Protein AF-A0A2D5VKT0-F1 (afdb_monomer_lite)

Radius of gyration: 23.19 Å; chains: 1; bounding box: 64×81×54 Å

Structure (mmCIF, N/CA/C/O backbone):
data_AF-A0A2D5VKT0-F1
#
_entry.id   AF-A0A2D5VKT0-F1
#
loop_
_atom_site.group_PDB
_atom_site.id
_atom_site.type_symbol
_atom_site.label_atom_id
_atom_site.label_alt_id
_atom_site.label_comp_id
_atom_site.label_asym_id
_atom_site.label_entity_id
_atom_site.label_seq_id
_atom_site.pdbx_PDB_ins_code
_atom_site.Cartn_x
_atom_site.Cartn_y
_atom_site.Cartn_z
_atom_site.occupancy
_atom_site.B_iso_or_equiv
_atom_site.auth_seq_id
_atom_site.auth_comp_id
_atom_site.auth_asym_id
_atom_site.auth_atom_id
_atom_site.pdbx_PDB_model_num
ATOM 1 N N . ILE A 1 1 ? 25.531 12.731 -9.114 1.00 42.94 1 ILE A N 1
ATOM 2 C CA . ILE A 1 1 ? 26.366 11.591 -8.669 1.00 42.94 1 ILE A CA 1
ATOM 3 C C . ILE A 1 1 ? 25.466 10.706 -7.820 1.00 42.94 1 ILE A C 1
ATOM 5 O O . ILE A 1 1 ? 24.986 11.180 -6.799 1.00 42.94 1 ILE A O 1
ATOM 9 N N . THR A 1 2 ? 25.155 9.496 -8.280 1.00 44.88 2 THR A N 1
ATOM 10 C CA . THR A 1 2 ? 24.368 8.518 -7.511 1.00 44.88 2 THR A CA 1
ATOM 11 C C . THR A 1 2 ? 25.348 7.554 -6.860 1.00 44.88 2 THR A C 1
ATOM 13 O O . THR A 1 2 ? 26.171 6.971 -7.560 1.00 44.88 2 THR A O 1
ATOM 16 N N . VAL A 1 3 ? 25.294 7.415 -5.536 1.00 46.88 3 VAL A N 1
ATOM 17 C CA . VAL A 1 3 ? 26.153 6.492 -4.782 1.00 46.88 3 VAL A CA 1
ATOM 18 C C . VAL A 1 3 ? 25.346 5.229 -4.491 1.00 46.88 3 VAL A C 1
ATOM 20 O O . VAL A 1 3 ? 24.312 5.303 -3.833 1.00 46.88 3 VAL A O 1
ATOM 23 N N . GLY A 1 4 ? 25.793 4.085 -5.011 1.00 54.47 4 GLY A N 1
ATOM 24 C CA . GLY A 1 4 ? 25.222 2.770 -4.717 1.00 54.47 4 GLY A CA 1
ATOM 25 C C . GLY A 1 4 ? 26.152 1.979 -3.801 1.00 54.47 4 GLY A C 1
ATOM 26 O O . GLY A 1 4 ? 27.339 1.860 -4.097 1.00 54.47 4 GLY A O 1
ATOM 27 N N . GLN A 1 5 ? 25.627 1.442 -2.699 1.00 52.81 5 GLN A N 1
ATOM 28 C CA . GLN A 1 5 ? 26.371 0.576 -1.783 1.00 52.81 5 GLN A CA 1
ATOM 29 C C . GLN A 1 5 ? 25.908 -0.872 -1.969 1.00 52.81 5 GLN A C 1
ATOM 31 O O . GLN A 1 5 ? 24.728 -1.175 -1.811 1.00 52.81 5 GLN A O 1
ATOM 36 N N . VAL A 1 6 ? 26.840 -1.763 -2.311 1.00 54.31 6 VAL A N 1
ATOM 37 C CA . VAL A 1 6 ? 26.584 -3.201 -2.480 1.00 54.31 6 VAL A CA 1
ATOM 38 C C . VAL A 1 6 ? 27.132 -3.933 -1.258 1.00 54.31 6 VAL A C 1
ATOM 40 O O . VAL A 1 6 ? 28.302 -3.773 -0.917 1.00 54.31 6 VAL A O 1
ATOM 43 N N . MET A 1 7 ? 26.293 -4.733 -0.601 1.00 54.47 7 MET A N 1
ATOM 44 C CA . MET A 1 7 ? 26.688 -5.598 0.515 1.00 54.47 7 MET A CA 1
ATOM 45 C C . MET A 1 7 ? 26.492 -7.057 0.100 1.00 54.47 7 MET A C 1
ATOM 47 O O . MET A 1 7 ? 25.454 -7.404 -0.459 1.00 54.47 7 MET A O 1
ATOM 51 N N . ALA A 1 8 ? 27.482 -7.906 0.367 1.00 51.78 8 ALA A N 1
ATOM 52 C CA . ALA A 1 8 ? 27.426 -9.340 0.099 1.00 51.78 8 ALA A CA 1
ATOM 53 C C . ALA A 1 8 ? 27.705 -10.127 1.385 1.00 51.78 8 ALA A C 1
ATOM 55 O O . ALA A 1 8 ? 28.281 -9.597 2.336 1.00 51.78 8 ALA A O 1
ATOM 56 N N . GLN A 1 9 ? 27.293 -11.395 1.411 1.00 62.19 9 GLN A N 1
ATOM 57 C CA . GLN A 1 9 ? 27.626 -12.301 2.509 1.00 62.19 9 GLN A CA 1
ATOM 58 C C . GLN A 1 9 ? 29.144 -12.512 2.600 1.00 62.19 9 GLN A C 1
ATOM 60 O O . GLN A 1 9 ? 29.854 -12.470 1.595 1.00 62.19 9 GLN A O 1
ATOM 65 N N . THR A 1 10 ? 29.632 -12.803 3.808 1.00 54.50 10 THR A N 1
ATOM 66 C CA . THR A 1 10 ? 31.051 -12.803 4.214 1.00 54.50 10 THR A CA 1
ATOM 67 C C . THR A 1 10 ? 31.969 -13.742 3.414 1.00 54.50 10 THR A C 1
ATOM 69 O O . THR A 1 10 ? 33.184 -13.680 3.571 1.00 54.50 10 THR A O 1
ATOM 72 N N . ARG A 1 11 ? 31.421 -14.622 2.565 1.00 60.59 11 ARG A N 1
ATOM 73 C CA . ARG A 1 11 ? 32.170 -15.604 1.759 1.00 60.59 11 ARG A CA 1
ATOM 74 C C . ARG A 1 11 ? 32.054 -15.405 0.242 1.00 60.59 11 ARG A C 1
ATOM 76 O O . ARG A 1 11 ? 32.545 -16.241 -0.510 1.00 60.59 11 ARG A O 1
ATOM 83 N N . HIS A 1 12 ? 31.437 -14.318 -0.224 1.00 57.78 12 HIS A N 1
ATOM 84 C CA . HIS A 1 12 ? 31.331 -14.015 -1.653 1.00 57.78 12 HIS A CA 1
ATOM 85 C C . HIS A 1 12 ? 32.240 -12.855 -2.059 1.00 57.78 12 HIS A C 1
ATOM 87 O O . HIS A 1 12 ? 32.314 -11.832 -1.380 1.00 57.78 12 HIS A O 1
ATOM 93 N N . SER A 1 13 ? 32.924 -13.009 -3.197 1.00 65.56 13 SER A N 1
ATOM 94 C CA . SER A 1 13 ? 33.710 -11.927 -3.788 1.00 65.56 13 SER A CA 1
ATOM 95 C C . SER A 1 13 ? 32.778 -10.778 -4.167 1.00 65.56 13 SER A C 1
ATOM 97 O O . SER A 1 13 ? 31.926 -10.908 -5.045 1.00 65.56 13 SER A O 1
ATOM 99 N N . LEU A 1 14 ? 32.943 -9.628 -3.512 1.00 63.28 14 LEU A N 1
ATOM 100 C CA . LEU A 1 14 ? 32.178 -8.422 -3.835 1.00 63.28 14 LEU A CA 1
ATOM 101 C C . LEU A 1 14 ? 32.379 -8.006 -5.296 1.00 63.28 14 LEU A C 1
ATOM 103 O O . LEU A 1 14 ? 31.444 -7.507 -5.910 1.00 63.28 14 LEU A O 1
ATOM 107 N N . HIS A 1 15 ? 33.562 -8.258 -5.866 1.00 64.19 15 HIS A N 1
ATOM 108 C CA . HIS A 1 15 ? 33.895 -7.904 -7.246 1.00 64.19 15 HIS A CA 1
ATOM 109 C C . HIS A 1 15 ? 33.076 -8.693 -8.278 1.00 64.19 15 HIS A C 1
ATOM 111 O O . HIS A 1 15 ? 32.647 -8.130 -9.283 1.00 64.19 15 HIS A O 1
ATOM 117 N N . SER A 1 16 ? 32.812 -9.984 -8.033 1.00 65.50 16 SER A N 1
ATOM 118 C CA . SER A 1 16 ? 32.031 -10.811 -8.965 1.00 65.50 16 SER A CA 1
ATOM 119 C C . SER A 1 16 ? 30.545 -10.447 -8.993 1.00 65.50 16 SER A C 1
ATOM 121 O O . SER A 1 16 ? 29.853 -10.808 -9.937 1.00 65.50 16 SER 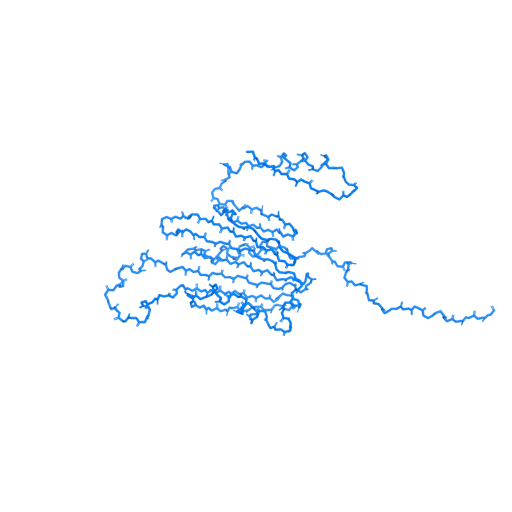A O 1
ATOM 123 N N . VAL A 1 17 ? 30.054 -9.732 -7.975 1.00 64.19 17 VAL A N 1
ATOM 124 C CA . VAL A 1 17 ? 28.644 -9.331 -7.845 1.00 64.19 17 VAL A CA 1
ATOM 125 C C . VAL A 1 17 ? 28.446 -7.850 -8.184 1.00 64.19 17 VAL A C 1
ATOM 127 O O . VAL A 1 17 ? 27.467 -7.488 -8.832 1.00 64.19 17 VAL A O 1
ATOM 130 N N . SER A 1 18 ? 29.383 -6.982 -7.794 1.00 68.06 18 SER A N 1
ATOM 131 C CA . SER A 1 18 ? 29.258 -5.534 -7.967 1.00 68.06 18 SER A CA 1
ATOM 132 C C . SER A 1 18 ? 29.348 -5.106 -9.428 1.00 68.06 18 SER A C 1
ATOM 134 O O . SER A 1 18 ? 28.525 -4.306 -9.863 1.00 68.06 18 SER A O 1
ATOM 136 N N . VAL A 1 19 ? 30.291 -5.648 -10.206 1.00 71.62 19 VAL A N 1
ATOM 137 C CA . VAL A 1 19 ? 30.483 -5.248 -11.609 1.00 71.62 19 VAL A CA 1
ATOM 138 C C . VAL A 1 19 ? 29.243 -5.564 -12.458 1.00 71.62 19 VAL A C 1
ATOM 140 O O . VAL A 1 19 ? 28.736 -4.638 -13.093 1.00 71.62 19 VAL A O 1
ATOM 143 N N . PRO A 1 20 ? 28.666 -6.784 -12.428 1.00 69.75 20 PRO A N 1
ATOM 144 C CA . PRO A 1 20 ? 27.412 -7.051 -13.132 1.00 69.75 20 PRO A CA 1
ATOM 145 C C . PRO A 1 20 ? 26.252 -6.170 -12.655 1.00 69.75 20 PRO A C 1
ATOM 147 O O . PRO A 1 20 ? 25.491 -5.678 -13.482 1.00 69.75 20 PRO A O 1
ATOM 150 N N . LEU A 1 21 ? 26.135 -5.918 -11.344 1.00 68.25 21 LEU A N 1
ATOM 151 C CA . LEU A 1 21 ? 25.091 -5.046 -10.796 1.00 68.25 21 LEU A CA 1
ATOM 152 C C . LEU A 1 21 ? 25.211 -3.614 -11.321 1.00 68.25 21 LEU A C 1
ATOM 154 O O . LEU A 1 21 ? 24.226 -3.073 -11.815 1.00 68.25 21 LEU A O 1
ATOM 158 N N . PHE A 1 22 ? 26.402 -3.015 -11.270 1.00 70.44 22 PHE A N 1
ATOM 159 C CA . PHE A 1 22 ? 26.625 -1.660 -11.777 1.00 70.44 22 PHE A CA 1
ATOM 160 C C . PHE A 1 22 ? 26.416 -1.572 -13.292 1.00 70.44 22 PHE A C 1
ATOM 162 O O . PHE A 1 22 ? 25.808 -0.611 -13.756 1.00 70.44 22 PHE A O 1
ATOM 169 N N . LEU A 1 23 ? 26.847 -2.580 -14.058 1.00 71.12 23 LEU A N 1
ATOM 170 C CA . LEU A 1 23 ? 26.610 -2.645 -15.505 1.00 71.12 23 LEU A CA 1
ATOM 171 C C . LEU A 1 23 ? 25.134 -2.896 -15.858 1.00 71.12 23 LEU A C 1
ATOM 173 O O . LEU A 1 23 ? 24.691 -2.517 -16.939 1.00 71.12 23 LEU A O 1
ATOM 177 N N . SER A 1 24 ? 24.359 -3.501 -14.953 1.00 63.44 24 SER A N 1
ATOM 178 C CA . SER A 1 24 ? 22.913 -3.683 -15.123 1.00 63.44 24 SER A CA 1
ATOM 179 C C . SER A 1 24 ? 22.099 -2.410 -14.862 1.00 63.44 24 SER A C 1
ATOM 181 O O . SER A 1 24 ? 20.925 -2.354 -15.233 1.00 63.44 24 SER A O 1
ATOM 183 N N . LEU A 1 25 ? 22.701 -1.374 -14.257 1.00 65.69 25 LEU A N 1
ATOM 184 C CA . LEU A 1 25 ? 22.030 -0.101 -14.009 1.00 65.69 25 LEU A CA 1
ATOM 185 C C . LEU A 1 25 ? 21.724 0.588 -15.339 1.00 65.69 25 LEU A C 1
ATOM 187 O O . LEU A 1 25 ? 22.611 1.074 -16.039 1.00 65.69 25 LEU A O 1
ATOM 191 N N . ARG A 1 26 ? 20.439 0.671 -15.676 1.00 59.50 26 ARG A N 1
ATOM 192 C CA . ARG A 1 26 ? 19.978 1.424 -16.841 1.00 59.50 26 ARG A CA 1
ATOM 193 C C . ARG A 1 26 ? 19.610 2.843 -16.437 1.00 59.50 26 ARG A C 1
ATOM 195 O O . ARG A 1 26 ? 18.937 3.066 -15.432 1.00 59.50 26 ARG A O 1
ATOM 202 N N . ASN A 1 27 ? 20.023 3.810 -17.250 1.00 54.38 27 ASN A N 1
ATOM 203 C CA . ASN A 1 27 ? 19.490 5.161 -17.159 1.00 54.38 27 ASN A CA 1
ATOM 204 C C . ASN A 1 27 ? 18.026 5.123 -17.628 1.00 54.38 27 ASN A C 1
ATOM 206 O O . ASN A 1 27 ? 17.752 4.780 -18.774 1.00 54.38 27 ASN A O 1
ATOM 210 N N . LEU A 1 28 ? 17.090 5.451 -16.737 1.00 55.62 28 LEU A N 1
ATOM 211 C CA . LEU A 1 28 ? 15.643 5.310 -16.955 1.00 55.62 28 LEU A CA 1
ATOM 212 C C . LEU A 1 28 ? 15.050 6.305 -17.972 1.00 55.62 28 LEU A C 1
ATOM 214 O O . LEU A 1 28 ? 13.833 6.412 -18.091 1.00 55.62 28 LEU A O 1
ATOM 218 N N . SER A 1 29 ? 15.882 7.054 -18.695 1.00 49.34 29 SER A N 1
ATOM 219 C CA . SER A 1 29 ? 15.440 8.058 -19.670 1.00 49.34 29 SER A CA 1
ATOM 220 C C . SER A 1 29 ? 14.991 7.471 -21.018 1.00 49.34 29 SER A C 1
ATOM 222 O O . SER A 1 29 ? 14.494 8.222 -21.851 1.00 49.34 29 SER A O 1
ATOM 224 N N . THR A 1 30 ? 15.114 6.155 -21.232 1.00 47.78 30 THR A N 1
ATOM 225 C CA . THR A 1 30 ? 14.821 5.478 -22.515 1.00 47.78 30 THR A CA 1
ATOM 226 C C . THR A 1 30 ? 13.783 4.353 -22.432 1.00 47.78 30 THR A C 1
ATOM 228 O O . THR A 1 30 ? 13.723 3.519 -23.331 1.00 47.78 30 THR A O 1
ATOM 231 N N . VAL A 1 31 ? 12.970 4.291 -21.374 1.00 51.66 31 VAL A N 1
ATOM 232 C CA . VAL A 1 31 ? 12.006 3.189 -21.199 1.00 51.66 31 VAL A CA 1
ATOM 233 C C . VAL A 1 31 ? 10.627 3.551 -21.756 1.00 51.66 31 VAL A C 1
ATOM 235 O O . VAL A 1 31 ? 10.145 4.664 -21.540 1.00 51.66 31 VAL A O 1
ATOM 238 N N . GLU A 1 32 ? 10.021 2.609 -22.487 1.00 52.81 32 GLU A N 1
ATOM 239 C CA . GLU A 1 32 ? 8.692 2.719 -23.100 1.00 52.81 32 GLU A CA 1
ATOM 240 C C . GLU A 1 32 ? 7.621 3.192 -22.097 1.00 52.81 32 GLU A C 1
ATOM 242 O O . GLU A 1 32 ? 7.689 2.824 -20.925 1.00 52.81 32 GLU A O 1
ATOM 247 N N . PRO A 1 33 ? 6.625 3.986 -22.539 1.00 48.44 33 PRO A N 1
ATOM 248 C CA . PRO A 1 33 ? 5.663 4.707 -21.690 1.00 48.44 33 PRO A CA 1
ATOM 249 C C . PRO A 1 33 ? 4.699 3.842 -20.847 1.00 48.44 33 PRO A C 1
ATOM 251 O O . PRO A 1 33 ? 3.828 4.396 -20.175 1.00 48.44 33 PRO A O 1
ATOM 254 N N . GLU A 1 34 ? 4.844 2.513 -20.853 1.00 55.22 34 GLU A N 1
ATOM 255 C CA . GLU A 1 34 ? 4.039 1.581 -20.048 1.00 55.22 34 GLU A CA 1
ATOM 256 C C . GLU A 1 34 ? 4.865 0.584 -19.216 1.00 55.22 34 GLU A C 1
ATOM 258 O O . GLU A 1 34 ? 4.321 -0.374 -18.668 1.00 55.22 34 GLU A O 1
ATOM 263 N N . SER A 1 35 ? 6.179 0.778 -19.090 1.00 65.81 35 SER A N 1
ATOM 264 C CA . SER A 1 35 ? 7.016 -0.161 -18.336 1.00 65.81 35 SER A CA 1
ATOM 265 C C . SER A 1 35 ? 6.915 0.067 -16.822 1.00 65.81 35 SER A C 1
ATOM 267 O O . SER A 1 35 ? 7.245 1.151 -16.333 1.00 65.81 35 SER A O 1
ATOM 269 N N . ASP A 1 36 ? 6.554 -0.958 -16.055 1.00 78.25 36 ASP A N 1
ATOM 270 C CA . ASP A 1 36 ? 6.690 -0.917 -14.597 1.00 78.25 36 ASP A CA 1
ATOM 271 C C . ASP A 1 36 ? 8.175 -1.009 -14.179 1.00 78.25 36 ASP A C 1
ATOM 273 O O . ASP A 1 36 ? 9.007 -1.595 -14.875 1.00 78.25 36 ASP A O 1
ATOM 277 N N . PHE A 1 37 ? 8.523 -0.451 -13.015 1.00 82.94 37 PHE A N 1
ATOM 278 C CA . PHE A 1 37 ? 9.863 -0.541 -12.427 1.00 82.94 37 PHE A CA 1
ATOM 279 C C . PHE A 1 37 ? 9.892 -1.498 -11.242 1.00 82.94 37 PHE A C 1
ATOM 281 O O . PHE A 1 37 ? 9.120 -1.343 -10.295 1.00 82.94 37 PHE A O 1
ATOM 288 N N . LEU A 1 38 ? 10.831 -2.446 -11.256 1.00 83.69 38 LEU A N 1
ATOM 289 C CA . LEU A 1 38 ? 11.072 -3.319 -10.115 1.00 83.69 38 LEU A CA 1
ATOM 290 C C . LEU A 1 38 ? 11.778 -2.536 -9.007 1.00 83.69 38 LEU A C 1
ATOM 292 O O . LEU A 1 38 ? 12.933 -2.132 -9.149 1.00 83.69 38 LEU A O 1
ATOM 296 N N . TRP A 1 39 ? 11.095 -2.375 -7.883 1.00 85.75 39 TRP A N 1
ATOM 297 C CA . TRP A 1 39 ? 11.676 -1.911 -6.635 1.00 85.75 39 TRP A CA 1
ATOM 298 C C . TRP A 1 39 ? 12.009 -3.113 -5.774 1.00 85.75 39 TRP A C 1
ATOM 300 O O . TRP A 1 39 ? 11.179 -3.998 -5.591 1.00 85.75 39 TRP A O 1
ATOM 310 N N . SER A 1 40 ? 13.228 -3.149 -5.243 1.00 82.06 40 SER A N 1
ATOM 311 C CA . SER A 1 40 ? 13.647 -4.179 -4.301 1.00 82.06 40 SER A CA 1
ATOM 312 C C . SER A 1 40 ? 14.530 -3.576 -3.221 1.00 82.06 40 SER A C 1
ATOM 314 O O . SER A 1 40 ? 15.556 -2.965 -3.515 1.00 82.06 40 SER A O 1
ATOM 316 N N . ALA A 1 41 ? 14.120 -3.729 -1.966 1.00 78.81 41 ALA A N 1
ATOM 317 C CA . ALA A 1 41 ? 14.884 -3.300 -0.803 1.00 78.81 41 ALA A CA 1
ATOM 318 C C . ALA A 1 41 ? 14.490 -4.132 0.424 1.00 78.81 41 ALA A C 1
ATOM 320 O O . ALA A 1 41 ? 13.320 -4.437 0.633 1.00 78.81 41 ALA A O 1
ATOM 321 N N . TYR A 1 42 ? 15.468 -4.497 1.259 1.00 81.81 42 TYR A N 1
ATOM 322 C CA . TYR A 1 42 ? 15.243 -5.174 2.546 1.00 81.81 42 TYR A CA 1
ATOM 323 C C . TYR A 1 42 ? 14.345 -6.426 2.477 1.00 81.81 42 TYR A C 1
ATOM 325 O O . TYR A 1 42 ? 13.479 -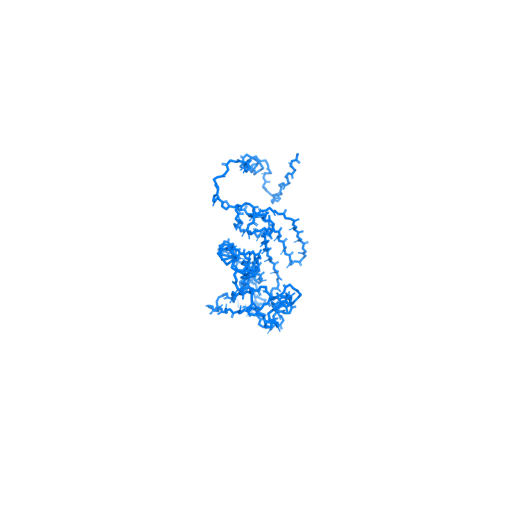6.598 3.335 1.00 81.81 42 TYR A O 1
ATOM 333 N N . GLN A 1 43 ? 14.542 -7.303 1.481 1.00 76.25 43 GLN A N 1
ATOM 334 C CA . GLN A 1 43 ? 13.706 -8.498 1.223 1.00 76.25 43 GLN A CA 1
ATOM 335 C C . GLN A 1 43 ? 12.234 -8.174 0.910 1.00 76.25 43 GLN A C 1
ATOM 337 O O . GLN A 1 43 ? 11.322 -8.920 1.257 1.00 76.25 43 GLN A O 1
ATOM 342 N N . MET A 1 44 ? 11.984 -7.016 0.313 1.00 82.75 44 MET A N 1
ATOM 343 C CA . MET A 1 44 ? 10.688 -6.637 -0.225 1.00 82.75 44 MET A CA 1
ATOM 344 C C . MET A 1 44 ? 10.899 -6.230 -1.673 1.00 82.75 44 MET A C 1
ATOM 346 O O . MET A 1 44 ? 11.670 -5.310 -1.935 1.00 82.75 44 MET A O 1
ATOM 350 N N . SER A 1 45 ? 10.227 -6.920 -2.589 1.00 87.31 45 SER A N 1
ATOM 351 C CA . SER A 1 45 ? 10.240 -6.615 -4.014 1.00 87.31 45 SER A CA 1
ATOM 352 C C . SER A 1 45 ? 8.821 -6.411 -4.531 1.00 87.31 45 SER A C 1
ATOM 354 O O . SER A 1 45 ? 7.899 -7.118 -4.123 1.00 87.31 45 SER A O 1
ATOM 356 N N . PHE A 1 46 ? 8.643 -5.412 -5.390 1.00 90.38 46 PHE A N 1
ATOM 357 C CA . PHE A 1 46 ? 7.375 -5.111 -6.048 1.00 90.38 46 PHE A CA 1
ATOM 358 C C . PHE A 1 46 ? 7.603 -4.272 -7.301 1.00 90.38 46 PHE A C 1
ATOM 360 O O . PHE A 1 46 ? 8.579 -3.530 -7.409 1.00 90.38 46 PHE A O 1
ATOM 367 N N . TRP A 1 47 ? 6.674 -4.364 -8.239 1.00 90.75 47 TRP A N 1
ATOM 368 C CA . TRP A 1 47 ? 6.644 -3.533 -9.429 1.00 90.75 47 TRP A CA 1
ATOM 369 C C . TRP A 1 47 ? 5.841 -2.263 -9.139 1.00 90.75 47 TRP A C 1
ATOM 371 O O . TRP A 1 47 ? 4.690 -2.338 -8.715 1.00 90.75 47 TRP A O 1
ATOM 381 N N . ALA A 1 48 ? 6.456 -1.096 -9.330 1.00 90.31 48 ALA A N 1
ATOM 382 C CA . ALA A 1 48 ? 5.798 0.204 -9.228 1.00 90.31 48 ALA A CA 1
ATOM 383 C C . ALA A 1 48 ? 5.565 0.785 -10.634 1.00 90.31 48 ALA A C 1
ATOM 385 O O . ALA A 1 48 ? 6.479 0.707 -11.459 1.00 90.31 48 ALA A O 1
ATOM 386 N N . PRO A 1 49 ? 4.405 1.406 -10.917 1.00 89.12 49 PRO A N 1
ATOM 387 C CA . PRO A 1 49 ? 4.140 1.951 -12.243 1.00 89.12 49 PRO A CA 1
ATOM 388 C C . PRO A 1 49 ? 5.112 3.063 -12.640 1.00 89.12 49 PRO A C 1
ATOM 390 O O . PRO A 1 49 ? 5.605 3.818 -11.793 1.00 89.12 49 PRO A O 1
ATOM 393 N N . GLN A 1 50 ? 5.335 3.213 -13.946 1.00 80.38 50 GLN A N 1
ATOM 394 C CA . GLN A 1 50 ? 6.113 4.325 -14.485 1.00 80.38 50 GLN A CA 1
ATOM 395 C C . GLN A 1 50 ? 5.529 5.679 -14.047 1.00 80.38 50 GLN A C 1
ATOM 397 O O . GLN A 1 50 ? 4.320 5.843 -13.894 1.00 80.38 50 GLN A O 1
ATOM 402 N N . GLY A 1 51 ? 6.394 6.670 -13.834 1.00 83.19 51 GLY A N 1
ATOM 403 C CA . GLY A 1 51 ? 5.997 8.018 -13.404 1.00 83.19 51 GLY A CA 1
ATOM 404 C C . GLY A 1 51 ? 5.938 8.205 -11.886 1.00 83.19 51 GLY A C 1
ATOM 405 O O . GLY A 1 51 ? 6.179 9.315 -11.409 1.00 83.19 51 GLY A O 1
ATOM 406 N N . TYR A 1 52 ? 5.744 7.130 -11.118 1.00 89.81 52 TYR A N 1
ATOM 407 C CA . TYR A 1 52 ? 5.853 7.168 -9.661 1.00 89.81 52 TYR A CA 1
ATOM 408 C C . TYR A 1 52 ? 7.318 7.275 -9.232 1.00 89.81 52 TYR A C 1
ATOM 410 O O . TYR A 1 52 ? 8.154 6.429 -9.549 1.00 89.81 52 TYR A O 1
ATOM 418 N N . ARG A 1 53 ? 7.637 8.331 -8.482 1.00 90.25 53 ARG A N 1
ATOM 419 C CA . ARG A 1 53 ? 8.970 8.571 -7.917 1.00 90.25 53 ARG A CA 1
ATOM 420 C C . ARG A 1 53 ? 8.925 8.427 -6.409 1.00 90.25 53 ARG A C 1
ATOM 422 O O . ARG A 1 53 ? 7.979 8.900 -5.784 1.00 90.25 53 ARG A O 1
ATOM 429 N N . LEU A 1 54 ? 9.947 7.799 -5.832 1.00 91.88 54 LEU A N 1
ATOM 430 C CA . LEU A 1 54 ? 10.056 7.648 -4.385 1.00 91.88 54 LEU A CA 1
ATOM 431 C C . LEU A 1 54 ? 10.165 9.037 -3.736 1.00 91.88 54 LEU A C 1
ATOM 433 O O . LEU A 1 54 ? 11.103 9.783 -4.004 1.00 91.88 54 LEU A O 1
ATOM 437 N N . GLU A 1 55 ? 9.187 9.375 -2.904 1.00 93.12 55 GLU A N 1
ATOM 438 C CA . GLU A 1 55 ? 9.110 10.633 -2.153 1.00 93.12 55 GLU A CA 1
ATOM 439 C C . GLU A 1 55 ? 9.607 10.433 -0.720 1.00 93.12 55 GLU A C 1
ATOM 441 O O . GLU A 1 55 ? 10.346 11.258 -0.184 1.00 93.12 55 GLU A O 1
ATOM 446 N N . LYS A 1 56 ? 9.222 9.315 -0.097 1.00 92.75 56 LYS A N 1
ATOM 447 C CA . LYS A 1 56 ? 9.584 8.984 1.280 1.00 92.75 56 LYS A CA 1
ATOM 448 C C . LYS A 1 56 ? 9.869 7.494 1.404 1.00 92.75 56 LYS A C 1
ATOM 450 O O . LYS A 1 56 ? 9.149 6.671 0.848 1.00 92.75 56 LYS A O 1
ATOM 455 N N . GLN A 1 57 ? 10.878 7.157 2.198 1.00 93.62 57 GLN A N 1
ATOM 456 C CA . GLN A 1 57 ? 11.104 5.799 2.683 1.00 93.62 57 GLN A CA 1
ATOM 457 C C . GLN A 1 57 ? 11.267 5.803 4.202 1.00 93.62 57 GLN A C 1
ATOM 459 O O . GLN A 1 57 ? 11.799 6.760 4.767 1.00 93.62 57 GLN A O 1
ATOM 464 N N . GLN A 1 58 ? 10.807 4.746 4.864 1.00 93.56 58 GLN A N 1
ATOM 465 C CA . GLN A 1 58 ? 11.004 4.543 6.294 1.00 93.56 58 GLN A CA 1
ATOM 466 C C . GLN A 1 58 ? 11.336 3.077 6.562 1.00 93.56 58 GLN A C 1
ATOM 468 O O . GLN A 1 58 ? 10.652 2.177 6.081 1.00 93.56 58 GLN A O 1
ATOM 473 N N . LEU A 1 59 ? 12.391 2.869 7.344 1.00 92.81 59 LEU A N 1
ATOM 474 C CA . LEU A 1 59 ? 12.881 1.570 7.782 1.00 92.81 59 LEU A CA 1
ATOM 475 C C . LEU A 1 59 ? 12.937 1.586 9.307 1.00 92.81 59 LEU A C 1
ATOM 477 O O . LEU A 1 59 ? 13.744 2.304 9.892 1.00 92.81 59 LEU A O 1
ATOM 481 N N . LEU A 1 60 ? 12.072 0.804 9.939 1.00 91.69 60 LEU A N 1
ATOM 482 C CA . LEU A 1 60 ? 12.099 0.531 11.372 1.00 91.69 60 LEU A CA 1
ATOM 483 C C . LEU A 1 60 ? 12.198 -0.980 11.597 1.00 91.69 60 LEU A C 1
ATOM 485 O O . LEU A 1 60 ? 11.971 -1.780 10.685 1.00 91.69 60 LEU A O 1
ATOM 489 N N . SER A 1 61 ? 12.494 -1.378 12.835 1.00 87.56 61 SER A N 1
ATOM 490 C CA . SER A 1 61 ? 12.429 -2.789 13.221 1.00 87.56 61 SER A CA 1
ATOM 491 C C . SER A 1 61 ? 11.016 -3.324 12.972 1.00 87.56 61 SER A C 1
ATOM 493 O O . SER A 1 61 ? 10.050 -2.838 13.557 1.00 87.56 61 SER A O 1
ATOM 495 N N . GLY A 1 62 ? 10.891 -4.274 12.044 1.00 88.50 62 GLY A N 1
ATOM 496 C CA . GLY A 1 62 ? 9.605 -4.858 11.666 1.00 88.50 62 GLY A CA 1
ATOM 497 C C . GLY A 1 62 ? 8.682 -3.954 10.840 1.00 88.50 62 GLY A C 1
ATOM 498 O O . GLY A 1 62 ? 7.538 -4.341 10.640 1.00 88.50 62 GLY A O 1
ATOM 499 N N . TYR A 1 63 ? 9.126 -2.799 10.329 1.00 94.62 63 TYR A N 1
ATOM 500 C CA . TYR A 1 63 ? 8.291 -1.955 9.463 1.00 94.62 63 TYR A CA 1
ATOM 501 C C . TYR A 1 63 ? 9.069 -1.326 8.306 1.00 94.62 63 TYR A C 1
ATOM 503 O O . TYR A 1 63 ? 10.091 -0.671 8.512 1.00 94.62 63 TYR A O 1
ATOM 511 N N . LEU A 1 64 ? 8.548 -1.498 7.090 1.00 95.06 64 LEU A N 1
ATOM 512 C CA . LEU A 1 64 ? 8.975 -0.792 5.885 1.00 95.06 64 LEU A CA 1
ATOM 513 C C . LEU A 1 64 ? 7.831 0.049 5.337 1.00 95.06 64 LEU A C 1
A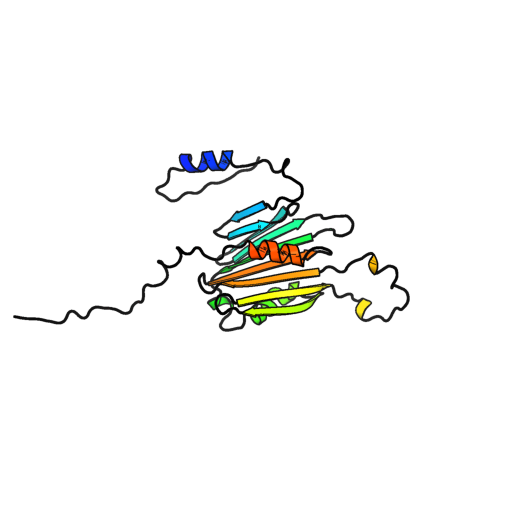TOM 515 O O . LEU A 1 64 ? 6.698 -0.424 5.275 1.00 95.06 64 LEU A O 1
ATOM 519 N N . LEU A 1 65 ? 8.161 1.238 4.847 1.00 95.44 65 LEU A N 1
ATOM 520 C CA . LEU A 1 65 ? 7.277 2.078 4.049 1.00 95.44 65 LEU A CA 1
ATOM 521 C C . LEU A 1 65 ? 8.056 2.646 2.875 1.00 95.44 65 LEU A C 1
ATOM 523 O O . LEU A 1 65 ? 9.084 3.294 3.066 1.00 95.44 65 LEU A O 1
ATOM 527 N N . PHE A 1 66 ? 7.494 2.488 1.685 1.00 95.62 66 PHE A N 1
ATOM 528 C CA . PHE A 1 66 ? 7.879 3.218 0.487 1.00 95.62 66 PHE A CA 1
ATOM 529 C C . PHE A 1 66 ? 6.682 4.050 0.038 1.00 95.62 66 PHE A C 1
ATOM 531 O O . PHE A 1 66 ? 5.611 3.508 -0.216 1.00 95.62 66 PHE A O 1
ATOM 538 N N . SER A 1 67 ? 6.835 5.369 -0.024 1.00 96.00 67 SER A N 1
ATOM 539 C CA . SER A 1 67 ? 5.818 6.291 -0.530 1.00 96.00 67 SER A CA 1
ATOM 540 C C . SER A 1 67 ? 6.303 6.924 -1.818 1.00 96.00 67 SER A C 1
ATOM 542 O O . SER A 1 67 ? 7.388 7.502 -1.871 1.00 96.00 67 SER A O 1
ATOM 544 N N . PHE A 1 68 ? 5.466 6.850 -2.837 1.00 95.38 68 PHE A N 1
ATOM 545 C CA . PHE A 1 68 ? 5.723 7.353 -4.165 1.00 95.38 68 PHE A CA 1
ATOM 546 C C . PHE A 1 68 ? 4.707 8.421 -4.546 1.00 95.38 68 PHE A C 1
ATOM 548 O O . PHE A 1 68 ? 3.525 8.344 -4.191 1.00 95.38 68 PHE A O 1
ATOM 555 N N . ILE A 1 69 ? 5.173 9.383 -5.335 1.00 94.69 69 ILE A N 1
ATOM 556 C CA . ILE A 1 69 ? 4.346 10.419 -5.934 1.00 94.69 69 ILE A CA 1
ATOM 557 C C . ILE A 1 69 ? 4.506 10.399 -7.453 1.00 94.69 69 ILE A C 1
ATOM 559 O O . ILE A 1 69 ? 5.622 10.347 -7.970 1.00 94.69 69 ILE A O 1
ATOM 563 N N . ASP A 1 70 ? 3.383 10.454 -8.158 1.00 92.19 70 ASP A N 1
ATOM 564 C CA . ASP A 1 70 ? 3.330 10.755 -9.587 1.00 92.19 70 ASP A CA 1
ATOM 565 C C . ASP A 1 70 ? 2.668 12.140 -9.742 1.00 92.19 70 ASP A C 1
ATOM 567 O O . ASP A 1 70 ? 1.549 12.351 -9.243 1.00 92.19 70 ASP A O 1
ATOM 571 N N . PRO A 1 71 ? 3.341 13.125 -10.375 1.00 86.19 71 PRO A N 1
ATOM 572 C CA . PRO A 1 71 ? 2.746 14.435 -10.634 1.00 86.19 71 PRO A CA 1
ATOM 573 C C . PRO A 1 71 ? 1.421 14.331 -11.403 1.00 86.19 71 PRO A C 1
ATOM 575 O O . PRO A 1 71 ? 0.538 15.166 -11.177 1.00 86.19 71 PRO A O 1
ATOM 578 N N . GLY A 1 72 ? 1.254 13.284 -12.214 1.00 84.88 72 GLY A N 1
ATOM 579 C CA . GLY A 1 72 ? 0.037 12.956 -12.935 1.00 84.88 72 GLY A CA 1
ATOM 580 C C . GLY A 1 72 ? -0.274 13.925 -14.073 1.00 84.88 72 GLY A C 1
ATOM 581 O O . GLY A 1 72 ? 0.565 14.709 -14.518 1.00 84.88 72 GLY A O 1
ATOM 582 N N . THR A 1 73 ? -1.510 13.873 -14.565 1.00 84.25 73 THR A N 1
ATOM 583 C CA . THR A 1 73 ? -1.991 14.753 -15.642 1.00 84.25 73 THR A CA 1
ATOM 584 C C . THR A 1 73 ? -2.741 15.953 -15.068 1.00 84.25 73 THR A C 1
ATOM 586 O O . THR A 1 73 ? -3.041 16.003 -13.877 1.00 84.25 73 THR A O 1
ATOM 589 N N . LEU A 1 74 ? -3.106 16.932 -15.906 1.00 80.19 74 LEU A N 1
ATOM 590 C CA . LEU A 1 74 ? -3.903 18.095 -15.480 1.00 80.19 74 LEU A CA 1
ATOM 591 C C . LEU A 1 74 ? -5.193 17.708 -14.733 1.00 80.19 74 LEU A C 1
ATOM 593 O O . LEU A 1 74 ? -5.581 18.398 -13.792 1.00 80.19 74 LEU A O 1
ATOM 597 N N . LEU A 1 75 ? -5.818 16.598 -15.130 1.00 79.38 75 LEU A N 1
ATOM 598 C CA . LEU A 1 75 ? -7.081 16.112 -14.575 1.00 79.38 75 LEU A CA 1
ATOM 599 C C . LEU A 1 75 ? -6.900 15.219 -13.341 1.00 79.38 75 LEU A C 1
ATOM 601 O O . LEU A 1 75 ? -7.854 15.035 -12.587 1.00 79.38 75 LEU A O 1
ATOM 605 N N . ASP A 1 76 ? -5.701 14.680 -13.119 1.00 84.12 76 ASP A N 1
ATOM 606 C CA . ASP A 1 76 ? -5.398 13.742 -12.038 1.00 84.12 76 ASP A CA 1
ATOM 607 C C . ASP A 1 76 ? -4.005 14.010 -11.466 1.00 84.12 76 ASP A C 1
ATOM 609 O O . ASP A 1 76 ? -3.062 13.242 -11.648 1.00 84.12 76 ASP A O 1
ATOM 613 N N . ARG A 1 77 ? -3.878 15.174 -10.824 1.00 83.44 77 ARG A N 1
ATOM 614 C CA . ARG A 1 77 ? -2.616 15.641 -10.253 1.00 83.44 77 ARG A CA 1
ATOM 615 C C . ARG A 1 77 ? -2.332 15.001 -8.898 1.00 83.44 77 ARG A C 1
ATOM 617 O O . ARG A 1 77 ? -3.237 14.862 -8.071 1.00 83.44 77 ARG A O 1
ATOM 624 N N . LYS A 1 78 ? -1.042 14.798 -8.615 1.00 86.94 78 LYS A N 1
ATOM 625 C CA . LYS A 1 78 ? -0.515 14.342 -7.314 1.00 86.94 78 LYS A CA 1
ATOM 626 C C . LYS A 1 78 ? -1.084 12.982 -6.900 1.00 86.94 78 LYS A C 1
ATOM 628 O O . LYS A 1 78 ? -1.655 12.847 -5.812 1.00 86.94 78 LYS A O 1
ATOM 633 N N . ARG A 1 79 ? -0.930 11.990 -7.774 1.00 93.50 79 ARG A N 1
ATOM 634 C CA . ARG A 1 79 ? -1.259 10.602 -7.453 1.00 93.50 79 ARG A CA 1
ATOM 635 C C . ARG A 1 79 ? -0.258 10.090 -6.430 1.00 93.50 79 ARG A C 1
ATOM 637 O O . ARG A 1 79 ? 0.935 10.381 -6.524 1.00 93.50 79 ARG A O 1
ATOM 644 N N . ARG A 1 80 ? -0.741 9.335 -5.451 1.00 95.75 80 ARG A N 1
ATOM 645 C CA . ARG A 1 80 ? 0.107 8.732 -4.421 1.00 95.75 80 ARG A CA 1
ATOM 646 C C . ARG A 1 80 ? -0.018 7.225 -4.446 1.00 95.75 80 ARG A C 1
ATOM 648 O O . ARG A 1 80 ? -1.095 6.697 -4.722 1.00 95.75 80 ARG A O 1
ATOM 655 N N . LEU A 1 81 ? 1.089 6.562 -4.157 1.00 97.12 81 LEU A N 1
ATOM 656 C CA . LEU A 1 81 ? 1.175 5.125 -3.954 1.00 97.12 81 LEU A CA 1
ATOM 657 C C . LEU A 1 81 ? 2.038 4.894 -2.717 1.00 97.12 81 LEU A C 1
ATOM 659 O O . LEU A 1 81 ? 3.136 5.433 -2.639 1.00 97.12 81 LEU A O 1
ATOM 663 N N . SER A 1 82 ? 1.568 4.113 -1.756 1.00 97.44 82 SER A N 1
ATOM 664 C CA . SER A 1 82 ? 2.395 3.608 -0.668 1.00 97.44 82 SER A CA 1
ATOM 665 C C . SER A 1 82 ? 2.380 2.092 -0.650 1.00 97.44 82 SER A C 1
ATOM 667 O O . SER A 1 82 ? 1.361 1.460 -0.924 1.00 97.44 82 SER A O 1
ATOM 669 N N . VAL A 1 83 ? 3.538 1.521 -0.342 1.00 97.56 83 VAL A N 1
ATOM 670 C CA . VAL A 1 83 ? 3.729 0.085 -0.178 1.00 97.56 83 VAL A CA 1
ATOM 671 C C . VAL A 1 83 ? 4.416 -0.126 1.160 1.00 97.56 83 VAL A C 1
ATOM 673 O O . VAL A 1 83 ? 5.496 0.415 1.413 1.00 97.56 83 VAL A O 1
ATOM 676 N N . GLU A 1 84 ? 3.762 -0.875 2.033 1.00 97.31 84 GLU A N 1
ATOM 677 C CA . GLU A 1 84 ? 4.166 -1.072 3.416 1.00 97.31 84 GLU A CA 1
ATOM 678 C C . GLU A 1 84 ? 4.295 -2.554 3.730 1.00 97.31 84 GLU A C 1
ATOM 680 O O . GLU A 1 84 ? 3.543 -3.388 3.220 1.00 97.31 84 GLU A O 1
ATOM 685 N N . ARG A 1 85 ? 5.244 -2.872 4.609 1.00 96.12 85 ARG A N 1
ATOM 686 C CA . ARG A 1 85 ? 5.414 -4.208 5.167 1.00 96.12 85 ARG A CA 1
ATOM 687 C C . ARG A 1 85 ? 5.576 -4.113 6.668 1.00 96.12 85 ARG A C 1
ATOM 689 O O . ARG A 1 85 ? 6.536 -3.515 7.145 1.00 96.12 85 ARG A O 1
ATOM 696 N N . TYR A 1 86 ? 4.714 -4.809 7.383 1.00 95.94 86 TYR A N 1
ATOM 697 C CA . TYR A 1 86 ? 4.838 -5.067 8.805 1.00 95.94 86 TYR A CA 1
ATOM 698 C C . TYR A 1 86 ? 5.322 -6.503 9.022 1.00 95.94 86 TYR A C 1
ATOM 700 O O . TYR A 1 86 ? 4.796 -7.434 8.418 1.00 95.94 86 TYR A O 1
ATOM 708 N N . GLY A 1 87 ? 6.338 -6.688 9.857 1.00 93.06 87 GLY A N 1
ATOM 709 C CA . GLY A 1 87 ? 6.752 -7.991 10.376 1.00 93.06 87 GLY A CA 1
ATOM 710 C C . GLY A 1 87 ? 6.092 -8.283 11.722 1.00 93.06 87 GLY A C 1
ATOM 711 O O . GLY A 1 87 ? 5.542 -7.378 12.346 1.00 93.06 87 GLY A O 1
ATOM 712 N N . LEU A 1 88 ? 6.188 -9.537 12.173 1.00 92.31 88 LEU A N 1
ATOM 713 C CA . LEU A 1 88 ? 5.584 -10.004 13.428 1.00 92.31 88 LEU A CA 1
ATOM 714 C C . LEU A 1 88 ? 4.067 -9.743 13.456 1.00 92.31 88 LEU A C 1
ATOM 716 O O . LEU A 1 88 ? 3.533 -9.193 14.422 1.00 92.31 88 LEU A O 1
ATOM 720 N N . ALA A 1 89 ? 3.380 -10.109 12.370 1.00 93.56 89 ALA A N 1
ATOM 721 C CA . ALA A 1 89 ? 1.944 -9.904 12.198 1.00 93.56 89 ALA A CA 1
ATOM 722 C C . ALA A 1 89 ? 1.130 -10.403 13.401 1.00 93.56 89 ALA A C 1
ATOM 724 O O . ALA A 1 89 ? 0.263 -9.682 13.882 1.00 93.56 89 ALA A O 1
ATOM 725 N N . ASP A 1 90 ? 1.445 -11.578 13.941 1.00 92.94 90 ASP A N 1
ATOM 726 C CA . ASP A 1 90 ? 0.714 -12.153 15.079 1.00 92.94 90 ASP A CA 1
ATOM 727 C C . ASP A 1 90 ? 0.775 -11.257 16.326 1.00 92.94 90 ASP A C 1
ATOM 729 O O . ASP A 1 90 ? -0.231 -11.046 17.009 1.00 92.94 90 ASP A O 1
ATOM 733 N N . VAL A 1 91 ? 1.942 -10.651 16.577 1.00 93.56 91 VAL A N 1
ATOM 734 C CA . VAL A 1 91 ? 2.166 -9.718 17.692 1.00 93.56 91 VAL A CA 1
ATOM 735 C C . VAL A 1 91 ? 1.426 -8.398 17.467 1.00 93.56 91 VAL A C 1
ATOM 737 O O . VAL A 1 91 ? 0.928 -7.797 18.419 1.00 93.56 91 VAL A O 1
ATOM 740 N N . LEU A 1 92 ? 1.336 -7.931 16.219 1.00 93.19 92 LEU A N 1
ATOM 741 C CA . LEU A 1 92 ? 0.624 -6.697 15.865 1.00 93.19 92 LEU A CA 1
ATOM 742 C C . LEU A 1 92 ? -0.898 -6.857 15.941 1.00 93.19 92 LEU A C 1
ATOM 744 O O . LEU A 1 92 ? -1.600 -5.970 16.446 1.00 93.19 92 LEU A O 1
ATOM 748 N N . LEU A 1 93 ? -1.400 -7.992 15.457 1.00 93.88 93 LEU A N 1
ATOM 749 C CA . LEU A 1 93 ? -2.822 -8.310 15.443 1.00 93.88 93 LEU A CA 1
ATOM 750 C C . LEU A 1 93 ? -3.336 -8.578 16.858 1.00 93.88 93 LEU A C 1
ATOM 752 O O . LEU A 1 93 ? -4.413 -8.090 17.204 1.00 93.88 93 LEU A O 1
ATOM 756 N N . LYS A 1 94 ? -2.550 -9.260 17.707 1.00 92.31 94 LYS A N 1
ATOM 757 C CA . LYS A 1 94 ? -2.938 -9.639 19.081 1.00 92.31 94 LYS A CA 1
ATOM 758 C C . LYS A 1 94 ? -4.262 -10.413 19.117 1.00 92.31 94 LYS A C 1
ATOM 760 O O . LYS A 1 94 ? -5.123 -10.134 19.945 1.00 92.31 94 LYS A O 1
ATOM 765 N N . GLY A 1 95 ? -4.445 -11.323 18.162 1.00 87.25 95 GLY A N 1
ATOM 766 C CA . GLY A 1 95 ? -5.680 -12.099 18.011 1.00 87.25 95 GLY A CA 1
ATOM 767 C C . GLY A 1 95 ? -6.877 -11.323 17.449 1.00 87.25 95 GLY A C 1
ATOM 768 O O . GLY A 1 95 ? -7.967 -11.878 17.407 1.00 87.25 95 GLY A O 1
ATOM 769 N N . ARG A 1 96 ? -6.704 -10.063 17.022 1.00 91.38 96 ARG A N 1
ATOM 770 C CA . ARG A 1 96 ? -7.737 -9.319 16.283 1.00 91.38 96 ARG A CA 1
ATOM 771 C C . ARG A 1 96 ? -7.738 -9.701 14.808 1.00 91.38 96 ARG A C 1
ATOM 773 O O . ARG A 1 96 ? -6.691 -10.051 14.258 1.00 91.38 96 ARG A O 1
ATOM 780 N N . GLU A 1 97 ? -8.890 -9.532 14.168 1.00 91.50 97 GLU A N 1
ATOM 781 C CA . GLU A 1 97 ? -9.008 -9.660 12.720 1.00 91.50 97 GLU A CA 1
ATOM 782 C C . GLU A 1 97 ? -8.168 -8.602 11.993 1.00 91.50 97 GLU A C 1
ATOM 784 O O . GLU A 1 97 ? -7.946 -7.484 12.479 1.00 91.50 97 GLU A O 1
ATOM 789 N N . LEU A 1 98 ? -7.688 -8.965 10.801 1.00 93.88 98 LEU A N 1
ATOM 790 C CA . LEU A 1 98 ? -6.825 -8.111 9.984 1.00 93.88 98 LEU A CA 1
ATOM 791 C C . LEU A 1 98 ? -7.499 -6.774 9.643 1.00 93.88 98 LEU A C 1
ATOM 793 O O . LEU A 1 98 ? -6.850 -5.726 9.658 1.00 93.88 98 LEU A O 1
ATOM 797 N N . GLU A 1 99 ? -8.802 -6.811 9.368 1.00 93.56 99 GLU A N 1
ATOM 798 C CA . GLU A 1 99 ? -9.608 -5.630 9.068 1.00 93.56 99 GLU A CA 1
ATOM 799 C C . GLU A 1 99 ? -9.680 -4.664 10.260 1.00 93.56 99 GLU A C 1
ATOM 801 O O . GLU A 1 99 ? -9.442 -3.464 10.100 1.00 93.56 99 GLU A O 1
ATOM 806 N N . ASP A 1 100 ? -9.942 -5.174 11.465 1.00 93.12 100 ASP A N 1
ATOM 807 C CA . ASP A 1 100 ? -10.050 -4.358 12.679 1.00 93.12 100 ASP A CA 1
ATOM 808 C C . ASP A 1 100 ? -8.727 -3.674 13.016 1.00 93.12 100 ASP A C 1
ATOM 810 O O . ASP A 1 100 ? -8.682 -2.478 13.332 1.00 93.12 100 ASP A O 1
ATOM 814 N N . TRP A 1 101 ? -7.625 -4.424 12.914 1.00 95.50 101 TRP A N 1
ATOM 815 C CA . TRP A 1 101 ? -6.288 -3.865 13.065 1.00 95.50 101 TRP A CA 1
ATOM 816 C C . TRP A 1 101 ? -6.037 -2.752 12.044 1.00 95.50 101 TRP A C 1
ATOM 818 O O . TRP A 1 101 ? -5.571 -1.673 12.422 1.00 95.50 101 TRP A O 1
ATOM 828 N N . PHE A 1 102 ? -6.392 -2.973 10.776 1.00 95.56 102 PHE A N 1
ATOM 829 C CA . PHE A 1 102 ? -6.202 -1.986 9.720 1.00 95.56 102 PHE A CA 1
ATOM 830 C C . PHE A 1 102 ? -7.020 -0.714 9.974 1.00 95.56 102 PHE A C 1
ATOM 832 O O . PHE A 1 102 ? -6.473 0.389 9.921 1.00 95.56 102 PHE A O 1
ATOM 839 N N . ARG A 1 103 ? -8.309 -0.838 10.314 1.00 93.44 103 ARG A N 1
ATOM 840 C CA . ARG A 1 103 ? -9.177 0.316 10.609 1.00 93.44 103 ARG A CA 1
ATOM 841 C C . ARG A 1 103 ? -8.619 1.162 11.751 1.00 93.44 103 ARG A C 1
ATOM 843 O O . ARG A 1 103 ? -8.611 2.388 11.646 1.00 93.44 103 ARG A O 1
ATOM 850 N N . ALA A 1 104 ? -8.109 0.525 12.806 1.00 93.62 104 ALA A N 1
ATOM 851 C CA . ALA A 1 104 ? -7.483 1.220 13.928 1.00 93.62 104 ALA A CA 1
ATOM 852 C C . ALA A 1 104 ? -6.164 1.905 13.526 1.00 93.62 104 ALA A C 1
ATOM 854 O O . ALA A 1 104 ? -5.948 3.074 13.847 1.00 93.62 104 ALA A O 1
ATOM 855 N N . GLN A 1 105 ? -5.301 1.201 12.789 1.00 94.69 105 GLN A N 1
ATOM 856 C CA . GLN A 1 105 ? -3.987 1.694 12.372 1.00 94.69 105 GLN A CA 1
ATOM 857 C C . GLN A 1 105 ? -4.090 2.872 11.390 1.00 94.69 105 GLN A C 1
ATOM 859 O O . GLN A 1 105 ? -3.354 3.855 11.503 1.00 94.69 105 GLN A O 1
ATOM 864 N N . TYR A 1 106 ? -5.031 2.802 10.447 1.00 94.69 106 TYR A N 1
ATOM 865 C CA . TYR A 1 106 ? -5.172 3.758 9.348 1.00 94.69 106 TYR A CA 1
ATOM 866 C C . TYR A 1 106 ? -6.299 4.777 9.555 1.00 94.69 106 TYR A C 1
ATOM 868 O O . TYR A 1 106 ? -6.515 5.613 8.675 1.00 94.69 106 TYR A O 1
ATOM 876 N N . GLN A 1 107 ? -6.957 4.802 10.724 1.00 92.31 107 GLN A N 1
ATOM 877 C CA . GLN A 1 107 ? -8.102 5.674 11.041 1.00 92.31 107 GLN A CA 1
ATOM 878 C C . GLN A 1 107 ? -7.902 7.132 10.595 1.00 92.31 107 GLN A C 1
ATOM 880 O O . GLN A 1 107 ? -8.796 7.747 10.015 1.00 92.31 107 GLN A O 1
ATOM 885 N N . LYS A 1 108 ? -6.711 7.696 10.839 1.00 90.19 108 LYS A N 1
ATOM 886 C CA . LYS A 1 108 ? -6.386 9.080 10.458 1.00 90.19 108 LYS A CA 1
ATOM 887 C C . LYS A 1 108 ? -6.323 9.277 8.943 1.00 90.19 108 LYS A C 1
ATOM 889 O O . LYS A 1 108 ? -6.757 10.316 8.464 1.00 90.19 108 LYS A O 1
ATOM 894 N N . SER A 1 109 ? -5.784 8.304 8.211 1.00 86.81 109 SER A N 1
ATOM 895 C CA . SER A 1 109 ? -5.657 8.362 6.748 1.00 86.81 109 SER A CA 1
ATOM 896 C C . SER A 1 109 ? -6.971 8.073 6.020 1.00 86.81 109 SER A C 1
ATOM 898 O O . SER A 1 109 ? -7.191 8.605 4.937 1.00 86.81 109 SER A O 1
ATOM 900 N N . LEU A 1 110 ? -7.861 7.290 6.642 1.00 88.75 110 LEU A N 1
ATOM 901 C CA . LEU A 1 110 ? -9.207 7.008 6.139 1.00 88.75 110 LEU A CA 1
ATOM 902 C C . LEU A 1 110 ? -10.171 8.181 6.367 1.00 88.75 110 LEU A C 1
ATOM 904 O O . LEU A 1 110 ? -11.224 8.258 5.734 1.00 88.75 110 LEU A O 1
ATOM 908 N N . ARG A 1 111 ? -9.836 9.113 7.271 1.00 88.19 111 ARG A N 1
ATOM 909 C CA . ARG A 1 111 ? -10.667 10.288 7.540 1.00 88.19 111 ARG A CA 1
ATOM 910 C C . ARG A 1 111 ? -10.810 11.132 6.271 1.00 88.19 111 ARG A C 1
ATOM 912 O O . ARG A 1 111 ? -9.819 11.535 5.672 1.00 88.19 111 ARG A O 1
ATOM 919 N N . GLY A 1 112 ? -12.052 11.451 5.915 1.00 85.44 112 GLY A N 1
ATOM 920 C CA . GLY A 1 112 ? -12.370 12.185 4.688 1.00 85.44 112 GLY A CA 1
ATOM 921 C C . GLY A 1 112 ? -12.672 11.286 3.489 1.00 85.44 112 GLY A C 1
ATOM 922 O O . GLY A 1 112 ? -12.853 11.807 2.393 1.00 85.44 112 GLY A O 1
ATOM 923 N N . PHE A 1 113 ? -12.754 9.966 3.685 1.00 87.19 113 PHE A N 1
ATOM 924 C CA . PHE A 1 113 ? -13.228 9.015 2.684 1.00 87.19 113 PHE A CA 1
ATOM 925 C C . PHE A 1 113 ? -14.406 8.202 3.231 1.00 87.19 113 PHE A C 1
ATOM 927 O O . PHE A 1 113 ? -14.372 7.731 4.366 1.00 87.19 113 PHE A O 1
ATOM 934 N N . GLY A 1 114 ? -15.441 8.019 2.412 1.00 85.38 114 GLY A N 1
ATOM 935 C CA . GLY A 1 114 ? -16.467 7.000 2.618 1.00 85.38 114 GLY A CA 1
ATOM 936 C C . GLY A 1 114 ? -16.015 5.747 1.883 1.00 85.38 114 GLY A C 1
ATOM 937 O O . GLY A 1 114 ? -15.625 5.855 0.721 1.00 85.38 114 GLY A O 1
ATOM 938 N N . TYR A 1 115 ? -15.991 4.593 2.549 1.00 87.88 115 TYR A N 1
ATOM 939 C CA . TYR A 1 115 ? -15.343 3.401 2.008 1.00 87.88 115 TYR A CA 1
ATOM 940 C C . TYR A 1 115 ? -16.098 2.108 2.298 1.00 87.88 115 TYR A C 1
ATOM 942 O O . TYR A 1 115 ? -16.856 2.009 3.262 1.00 87.88 115 TYR A O 1
ATOM 950 N N . GLN A 1 116 ? -15.849 1.122 1.446 1.00 88.88 116 GLN A N 1
ATOM 951 C CA . GLN A 1 116 ? -16.329 -0.251 1.546 1.00 88.88 116 GLN A CA 1
ATOM 952 C C . GLN A 1 116 ? -15.128 -1.195 1.579 1.00 88.88 116 GLN A C 1
ATOM 954 O O . GLN A 1 116 ? -14.079 -0.880 1.010 1.00 88.88 116 GLN A O 1
ATOM 959 N N . ILE A 1 117 ? -15.275 -2.319 2.279 1.00 89.62 117 ILE A N 1
ATOM 960 C CA . ILE A 1 117 ? -14.259 -3.366 2.368 1.00 89.62 117 ILE A CA 1
ATOM 961 C C . ILE A 1 117 ? -14.853 -4.655 1.811 1.00 89.62 117 ILE A C 1
ATOM 963 O O . ILE A 1 117 ? -15.944 -5.058 2.208 1.00 89.62 117 ILE A O 1
ATOM 967 N N . GLU A 1 118 ? -14.121 -5.280 0.898 1.00 89.75 118 GLU A N 1
ATOM 968 C CA . GLU A 1 118 ? -14.404 -6.589 0.323 1.00 89.75 118 GLU A CA 1
ATOM 969 C C . GLU A 1 118 ? -13.314 -7.551 0.799 1.00 89.75 118 GLU A C 1
ATOM 971 O O . GLU A 1 118 ? -12.170 -7.499 0.339 1.00 89.75 118 GLU A O 1
ATOM 976 N N . ALA A 1 119 ? -13.653 -8.385 1.780 1.00 83.94 119 ALA A N 1
ATOM 977 C CA . ALA A 1 119 ? -12.738 -9.363 2.351 1.00 83.94 119 ALA A CA 1
ATOM 978 C C . ALA A 1 119 ? -12.767 -10.687 1.577 1.00 83.94 119 ALA A C 1
ATOM 980 O O . ALA A 1 119 ? -13.815 -11.126 1.108 1.00 83.94 119 ALA A O 1
ATOM 981 N N . SER A 1 120 ? -11.605 -11.331 1.481 1.00 77.62 120 SER A N 1
ATOM 982 C CA . SER A 1 120 ? -11.429 -12.668 0.920 1.00 77.62 120 SER A CA 1
ATOM 983 C C . SER A 1 120 ? -10.438 -13.440 1.788 1.00 77.62 120 SER A C 1
ATOM 985 O O . SER A 1 120 ? -9.321 -12.982 2.020 1.00 77.62 120 SER A O 1
ATOM 987 N N . ASP A 1 121 ? -10.822 -14.630 2.238 1.00 73.81 121 ASP A N 1
ATOM 988 C CA . ASP A 1 121 ? -9.941 -15.558 2.952 1.00 73.81 121 ASP A CA 1
ATOM 989 C C . ASP A 1 121 ? -9.983 -16.899 2.217 1.00 73.81 121 ASP A C 1
ATOM 991 O O . ASP A 1 121 ? -11.045 -17.509 2.089 1.00 73.81 121 ASP A O 1
ATOM 995 N N . ASP A 1 122 ? -8.843 -17.320 1.676 1.00 65.81 122 ASP A N 1
ATOM 996 C CA . ASP A 1 122 ? -8.689 -18.607 0.991 1.00 65.81 122 ASP A CA 1
ATOM 997 C C . ASP A 1 122 ? -8.084 -19.689 1.905 1.00 65.81 122 ASP A C 1
ATOM 999 O O . ASP A 1 122 ? -7.713 -20.769 1.446 1.00 65.81 122 ASP A O 1
ATOM 1003 N N . GLY A 1 123 ? -7.972 -19.409 3.209 1.00 63.53 123 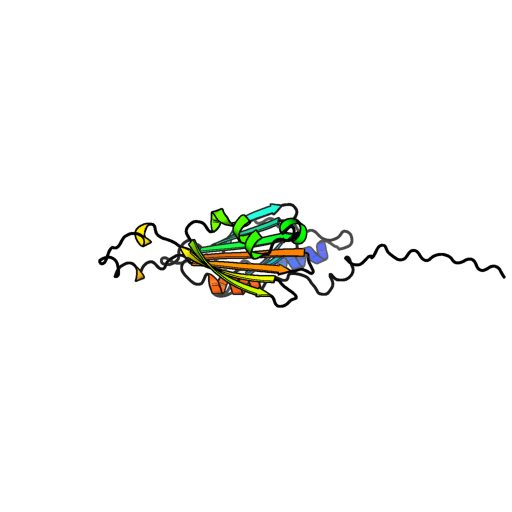GLY A N 1
ATOM 1004 C CA . GLY A 1 123 ? -7.384 -20.289 4.215 1.00 63.53 123 GLY A CA 1
ATOM 1005 C C . GLY A 1 123 ? -5.859 -20.194 4.314 1.00 63.53 123 GLY A C 1
ATOM 1006 O O . GLY A 1 123 ? -5.301 -20.549 5.358 1.00 63.53 123 GLY A O 1
ATOM 1007 N N . THR A 1 124 ? -5.182 -19.661 3.294 1.00 64.44 124 THR A N 1
ATOM 1008 C CA . THR A 1 124 ? -3.715 -19.542 3.246 1.00 64.44 124 THR A CA 1
ATOM 1009 C C . THR A 1 124 ? -3.288 -18.118 3.582 1.00 64.44 124 THR A C 1
ATOM 1011 O O . THR A 1 124 ? -2.481 -17.908 4.496 1.00 64.44 124 THR A O 1
ATOM 1014 N N . ASP A 1 125 ? -3.914 -17.145 2.920 1.00 77.06 125 ASP A N 1
ATOM 1015 C CA . ASP A 1 125 ? -3.690 -15.722 3.118 1.00 77.06 125 ASP A CA 1
ATOM 1016 C C . ASP A 1 125 ? -5.010 -15.019 3.473 1.00 77.06 125 ASP A C 1
ATOM 1018 O O . ASP A 1 125 ? -6.010 -15.098 2.762 1.00 77.06 125 ASP A O 1
ATOM 1022 N N . GLN A 1 126 ? -4.997 -14.258 4.571 1.00 87.19 126 GLN A N 1
ATOM 1023 C CA . GLN A 1 126 ? -6.085 -13.322 4.863 1.00 87.19 126 GLN A CA 1
ATOM 1024 C C . GLN A 1 126 ? -5.853 -12.051 4.054 1.00 87.19 126 GLN A C 1
ATOM 1026 O O . GLN A 1 126 ? -4.807 -11.408 4.207 1.00 87.19 126 GLN A O 1
ATOM 1031 N N . GLN A 1 127 ? -6.821 -11.646 3.237 1.00 93.69 127 GLN A N 1
ATOM 1032 C CA . GLN A 1 127 ? -6.713 -10.418 2.461 1.00 93.69 127 GLN A CA 1
ATOM 1033 C C . GLN A 1 127 ? -8.040 -9.681 2.316 1.00 93.69 127 GLN A C 1
ATOM 1035 O O . GLN A 1 127 ? -9.123 -10.235 2.479 1.00 93.69 127 GLN A O 1
ATOM 1040 N N . PHE A 1 128 ? -7.959 -8.394 2.009 1.00 94.25 128 PHE A N 1
ATOM 1041 C CA . PHE A 1 128 ? -9.127 -7.620 1.623 1.00 94.25 128 PHE A CA 1
ATOM 1042 C C . PHE A 1 128 ? -8.743 -6.449 0.730 1.00 94.25 128 PHE A C 1
ATOM 1044 O O . PHE A 1 128 ? -7.613 -5.945 0.761 1.00 94.25 128 PHE A O 1
ATOM 1051 N N . MET A 1 129 ? -9.736 -5.988 -0.021 1.00 95.19 129 MET A N 1
ATOM 1052 C CA . MET A 1 129 ? -9.699 -4.743 -0.767 1.00 95.19 129 MET A CA 1
ATOM 1053 C C . MET A 1 129 ? -10.573 -3.702 -0.084 1.00 95.19 129 MET A C 1
ATOM 1055 O O . MET A 1 129 ? -11.711 -3.969 0.280 1.00 95.19 129 MET A O 1
ATOM 1059 N N . LEU A 1 130 ? -10.046 -2.494 0.074 1.00 94.50 130 LEU A N 1
ATOM 1060 C CA . LEU A 1 130 ? -10.802 -1.325 0.497 1.00 94.50 130 LEU A CA 1
ATOM 1061 C C . LEU A 1 130 ? -10.893 -0.351 -0.665 1.00 94.50 130 LEU A C 1
ATOM 1063 O O . LEU A 1 130 ? -9.874 0.045 -1.236 1.00 94.50 130 LEU A O 1
ATOM 1067 N N . LEU A 1 131 ? -12.114 0.081 -0.961 1.00 92.75 131 LEU A N 1
ATOM 1068 C CA . LEU A 1 131 ? -12.402 1.114 -1.946 1.00 92.75 131 LEU A CA 1
ATOM 1069 C C . LEU A 1 131 ? -13.114 2.276 -1.264 1.00 92.75 131 LEU A C 1
ATOM 1071 O O . LEU A 1 131 ? -14.196 2.122 -0.703 1.00 92.75 131 LEU A O 1
ATOM 1075 N N . GLY A 1 132 ? -12.488 3.447 -1.299 1.00 88.50 132 GLY A N 1
ATOM 1076 C CA . GLY A 1 132 ? -12.981 4.675 -0.701 1.00 88.50 132 GLY A CA 1
ATOM 1077 C C . GLY A 1 132 ? -13.086 5.812 -1.704 1.00 88.50 132 GLY A C 1
ATOM 1078 O O . GLY A 1 132 ? -12.294 5.917 -2.639 1.00 88.50 132 GLY A O 1
ATOM 1079 N N . GLN A 1 133 ? -14.042 6.707 -1.486 1.00 88.50 133 GLN A N 1
ATOM 1080 C CA . GLN A 1 133 ? -14.185 7.953 -2.233 1.00 88.50 133 GLN A CA 1
ATOM 1081 C C . GLN A 1 133 ? -14.157 9.144 -1.284 1.00 88.50 133 GLN A C 1
ATOM 1083 O O . GLN A 1 133 ? -14.726 9.097 -0.195 1.00 88.50 133 GLN A O 1
ATOM 1088 N N . GLU A 1 134 ? -13.475 10.209 -1.701 1.00 87.12 134 GLU A N 1
ATOM 1089 C CA . GLU A 1 134 ? -13.351 11.445 -0.926 1.00 87.12 134 GLU A CA 1
ATOM 1090 C C . GLU A 1 134 ? -14.740 12.039 -0.625 1.00 87.12 134 GLU A C 1
ATOM 1092 O O . GLU A 1 134 ? -15.532 12.284 -1.540 1.00 87.12 134 GLU A O 1
ATOM 1097 N N . THR A 1 135 ? -15.037 12.258 0.658 1.00 79.81 135 THR A N 1
ATOM 1098 C CA . THR A 1 135 ? -16.280 12.880 1.139 1.00 79.81 135 THR A CA 1
ATOM 1099 C C . THR A 1 135 ? -16.162 14.392 1.055 1.00 79.81 135 THR A C 1
ATOM 1101 O O . THR A 1 135 ? -15.165 14.952 1.522 1.00 79.81 135 THR A O 1
ATOM 1104 N N . ARG A 1 136 ? -17.174 15.085 0.526 1.00 66.38 136 ARG A N 1
ATOM 1105 C CA . ARG A 1 136 ? -17.192 16.555 0.522 1.00 66.38 136 ARG A CA 1
ATOM 1106 C C . ARG A 1 136 ? -18.017 17.104 1.679 1.00 66.38 136 ARG A C 1
ATOM 1108 O O . ARG A 1 136 ? -19.046 16.549 2.040 1.00 66.38 136 ARG A O 1
ATOM 1115 N N . PHE A 1 137 ? -17.647 18.292 2.161 1.00 55.41 137 PHE A N 1
ATOM 1116 C CA . PHE A 1 137 ? -18.522 19.098 3.026 1.00 55.41 137 PHE A CA 1
ATOM 1117 C C . PHE A 1 137 ? -19.858 19.451 2.343 1.00 55.41 137 PHE A C 1
ATOM 1119 O O . PHE A 1 137 ? -20.858 19.651 3.025 1.00 55.41 137 PHE A O 1
ATOM 1126 N N . SER A 1 138 ? -19.890 19.492 1.004 1.00 55.81 138 SER A N 1
ATOM 1127 C CA . SER A 1 138 ? -21.096 19.746 0.208 1.00 55.81 138 SER A CA 1
ATOM 1128 C C . SER A 1 138 ? -22.018 18.536 0.051 1.00 55.81 138 SER A C 1
ATOM 1130 O O . SER A 1 138 ? -23.142 18.724 -0.395 1.00 55.81 138 SER A O 1
ATOM 1132 N N . ASP A 1 139 ? -21.586 17.316 0.397 1.00 55.53 139 ASP A N 1
ATOM 1133 C CA . ASP A 1 139 ? -22.450 16.124 0.305 1.00 55.53 139 ASP A CA 1
ATOM 1134 C C . ASP A 1 139 ? -23.641 16.207 1.290 1.00 55.53 139 ASP A C 1
ATOM 1136 O O . ASP A 1 139 ? -24.647 15.533 1.100 1.00 55.53 139 ASP A O 1
ATOM 1140 N N . ASN A 1 140 ? -23.568 17.100 2.288 1.00 50.03 140 ASN A N 1
ATOM 1141 C CA . ASN A 1 140 ? -24.655 17.416 3.223 1.00 50.03 140 ASN A CA 1
ATOM 1142 C C . ASN A 1 140 ? -25.481 18.656 2.831 1.00 50.03 140 ASN A C 1
ATOM 1144 O O . ASN A 1 140 ? -26.351 19.064 3.60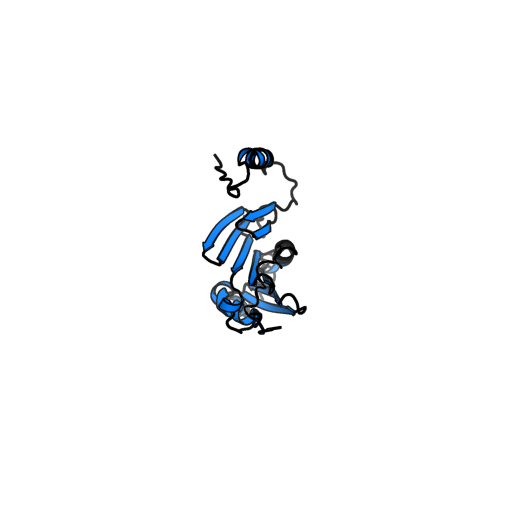1 1.00 50.03 140 ASN A O 1
ATOM 1148 N N . ILE A 1 141 ? -25.210 19.295 1.685 1.00 50.53 141 ILE A N 1
ATOM 1149 C CA . ILE A 1 141 ? -25.892 20.532 1.285 1.00 50.53 141 ILE A CA 1
ATOM 1150 C C . ILE A 1 141 ? -26.735 20.271 0.025 1.00 50.53 141 ILE A C 1
ATOM 1152 O O . ILE A 1 141 ? -26.181 19.935 -1.024 1.00 50.53 141 ILE A O 1
ATOM 1156 N N . PRO A 1 142 ? -28.068 20.438 0.084 1.00 42.16 142 PRO A N 1
ATOM 1157 C CA . PRO A 1 142 ? -28.957 20.151 -1.034 1.00 42.16 142 PRO A CA 1
ATOM 1158 C C . PRO A 1 142 ? -28.897 21.287 -2.067 1.00 42.16 142 PRO A C 1
ATOM 1160 O O . PRO A 1 142 ? -29.725 22.192 -2.048 1.00 42.16 142 PRO A O 1
ATOM 1163 N N . PHE A 1 143 ? -27.916 21.278 -2.976 1.00 49.75 143 PHE A N 1
ATOM 1164 C CA . PHE A 1 143 ? -27.848 22.254 -4.074 1.00 49.75 143 PHE A CA 1
ATOM 1165 C C . PHE A 1 143 ? -28.126 21.605 -5.434 1.00 49.75 143 PHE A C 1
ATOM 1167 O O . PHE A 1 143 ? -27.273 20.956 -6.034 1.00 49.75 143 PHE A O 1
ATOM 1174 N N . GLN A 1 144 ? -29.330 21.855 -5.954 1.00 53.19 144 GLN A N 1
ATOM 1175 C CA . GLN A 1 144 ? -29.834 21.371 -7.247 1.00 53.19 144 GLN A CA 1
ATOM 1176 C C . GLN A 1 144 ? -29.179 22.029 -8.485 1.00 53.19 144 GLN A C 1
ATOM 1178 O O . GLN A 1 144 ? -29.530 21.681 -9.605 1.00 53.19 144 GLN A O 1
ATOM 1183 N N . GLN A 1 145 ? -28.220 22.953 -8.329 1.00 47.41 145 GLN A N 1
ATOM 1184 C CA . GLN A 1 145 ? -27.691 23.765 -9.444 1.00 47.41 145 GLN A CA 1
ATOM 1185 C C . GLN A 1 145 ? -26.236 23.465 -9.864 1.00 47.41 145 GLN A C 1
ATOM 1187 O O . GLN A 1 145 ? -25.748 24.080 -10.807 1.00 47.41 145 GLN A O 1
ATOM 1192 N N . VAL A 1 146 ? -25.529 22.519 -9.227 1.00 53.72 146 VAL A N 1
ATOM 1193 C CA . VAL A 1 146 ? -24.079 22.283 -9.477 1.00 53.72 146 VAL A CA 1
ATOM 1194 C C . VAL A 1 146 ? -23.789 21.018 -10.313 1.00 53.72 146 VAL A C 1
ATOM 1196 O O . VAL A 1 146 ? -22.637 20.701 -10.605 1.00 53.72 146 VAL A O 1
ATOM 1199 N N . GLN A 1 147 ? -24.820 20.300 -10.774 1.00 50.44 147 GLN A N 1
ATOM 1200 C CA . GLN A 1 147 ? -24.662 18.991 -11.435 1.00 50.44 147 GLN A CA 1
ATOM 1201 C C . GLN A 1 147 ? -23.850 19.016 -12.749 1.00 50.44 147 GLN A C 1
ATOM 1203 O O . GLN A 1 147 ? -23.313 17.983 -13.145 1.00 50.44 147 GLN A O 1
ATOM 1208 N N . SER A 1 148 ? -23.696 20.170 -13.406 1.00 48.94 148 SER A N 1
ATOM 1209 C CA . SER A 1 148 ? -22.952 20.289 -14.671 1.00 48.94 148 SER A CA 1
ATOM 1210 C C . SER A 1 148 ? -21.436 20.477 -14.506 1.00 48.94 148 SER A C 1
ATOM 1212 O O . SER A 1 148 ? -20.684 20.146 -15.420 1.00 48.94 148 SER A O 1
ATOM 1214 N N . LEU A 1 149 ? -20.959 20.954 -13.350 1.00 49.81 149 LEU A N 1
ATOM 1215 C CA . LEU A 1 149 ? -19.522 21.126 -13.072 1.00 49.81 149 LEU A CA 1
ATOM 1216 C C . LEU A 1 149 ? -18.908 19.928 -12.337 1.00 49.81 149 LEU A C 1
ATOM 1218 O O . LEU A 1 149 ? -17.690 19.736 -12.373 1.00 49.81 149 LEU A O 1
ATOM 1222 N N . ASP A 1 150 ? -19.732 19.096 -11.699 1.00 50.28 150 ASP A N 1
ATOM 1223 C CA . ASP A 1 150 ? -19.250 18.002 -10.853 1.00 50.28 150 ASP A CA 1
ATOM 1224 C C . ASP A 1 150 ? -18.673 16.817 -11.653 1.00 50.28 150 ASP A C 1
ATOM 1226 O O . ASP A 1 150 ? -17.813 16.085 -11.163 1.00 50.28 150 ASP A O 1
ATOM 1230 N N . GLN A 1 151 ? -19.049 16.685 -12.932 1.00 49.62 151 GLN A N 1
ATOM 1231 C CA . GLN A 1 151 ? -18.486 15.674 -13.839 1.00 49.62 151 GLN A CA 1
ATOM 1232 C C . GLN A 1 151 ? -17.022 15.956 -14.226 1.00 49.62 151 GLN A C 1
ATOM 1234 O O . GLN A 1 151 ? -16.267 15.020 -14.497 1.00 49.62 151 GLN A O 1
ATOM 1239 N N . LEU A 1 152 ? -16.585 17.224 -14.206 1.00 49.28 152 LEU A N 1
ATOM 1240 C CA . LEU A 1 152 ? -15.209 17.616 -14.550 1.00 49.28 152 LEU A CA 1
ATOM 1241 C C . LEU A 1 152 ? -14.212 17.385 -13.402 1.00 49.28 152 LEU A C 1
ATOM 1243 O O . LEU A 1 152 ? -13.004 17.320 -13.633 1.00 49.28 152 LEU A O 1
ATOM 1247 N N . SER A 1 153 ? -14.689 17.192 -12.168 1.00 57.00 153 SER A N 1
ATOM 1248 C CA . SER A 1 153 ? -13.844 16.890 -11.011 1.00 57.00 153 SER A CA 1
ATOM 1249 C C . SER A 1 153 ? -14.202 15.530 -10.417 1.00 57.00 153 SER A C 1
ATOM 1251 O O . SER A 1 153 ? -14.822 15.441 -9.357 1.00 57.00 153 SER A O 1
ATOM 1253 N N . LYS A 1 154 ? -13.757 14.451 -11.079 1.00 66.00 154 LYS A N 1
ATOM 1254 C CA . LYS A 1 154 ? -13.786 13.097 -10.496 1.00 66.00 154 LYS A CA 1
ATOM 1255 C C . LYS A 1 154 ? -13.221 13.132 -9.065 1.00 66.00 154 LYS A C 1
ATOM 1257 O O . LYS A 1 154 ? -12.160 13.727 -8.836 1.00 66.00 154 LYS A O 1
ATOM 1262 N N . ARG A 1 155 ? -13.953 12.530 -8.117 1.00 79.50 155 ARG A N 1
ATOM 1263 C CA . ARG A 1 155 ? -13.549 12.384 -6.707 1.00 79.50 155 ARG A CA 1
ATOM 1264 C C . ARG A 1 155 ? -12.240 11.602 -6.638 1.00 79.50 155 ARG A C 1
ATOM 1266 O O . ARG A 1 155 ? -12.015 10.704 -7.452 1.00 79.50 155 ARG A O 1
ATOM 1273 N N . LYS A 1 156 ? -11.372 11.922 -5.674 1.00 88.62 156 LYS A N 1
ATOM 1274 C CA . LYS A 1 156 ? -10.239 11.036 -5.406 1.00 88.62 156 LYS A CA 1
ATOM 1275 C C . LYS A 1 156 ? -10.771 9.710 -4.889 1.00 88.62 156 LYS A C 1
ATOM 1277 O O . LYS A 1 156 ? -11.617 9.672 -3.997 1.00 88.62 156 LYS A O 1
ATOM 1282 N N . THR A 1 157 ? -10.252 8.648 -5.474 1.00 92.31 157 THR A N 1
ATOM 1283 C CA . THR A 1 157 ? -10.452 7.283 -5.028 1.00 92.31 157 THR A CA 1
ATOM 1284 C C . THR A 1 157 ? -9.258 6.898 -4.172 1.00 92.31 157 THR A C 1
ATOM 1286 O O . THR A 1 157 ? -8.109 7.112 -4.562 1.00 92.31 157 THR A O 1
ATOM 1289 N N . LEU A 1 158 ? -9.549 6.360 -3.000 1.00 94.69 158 LEU A N 1
ATOM 1290 C CA . LEU A 1 158 ? -8.620 5.625 -2.167 1.00 94.69 158 LEU A CA 1
ATOM 1291 C C . LEU A 1 158 ? -8.829 4.144 -2.477 1.00 94.69 158 LEU A C 1
ATOM 1293 O O . LEU A 1 158 ? -9.929 3.636 -2.300 1.00 94.69 158 LEU A O 1
ATOM 1297 N N . ALA A 1 159 ? -7.798 3.460 -2.946 1.00 96.56 159 ALA A N 1
ATOM 1298 C CA . ALA A 1 159 ? -7.804 2.010 -3.061 1.00 96.56 159 ALA A CA 1
ATOM 1299 C C . ALA A 1 159 ? -6.725 1.452 -2.140 1.00 96.56 159 ALA A C 1
ATOM 1301 O O . ALA A 1 159 ? -5.610 1.979 -2.126 1.00 96.56 159 ALA A O 1
ATOM 1302 N N . THR A 1 160 ? -7.039 0.393 -1.403 1.00 97.75 160 THR A N 1
ATOM 1303 C CA . THR A 1 160 ? -6.075 -0.278 -0.535 1.00 97.75 160 THR A CA 1
ATOM 1304 C C . THR A 1 160 ? -6.221 -1.786 -0.654 1.00 97.75 160 THR A C 1
ATOM 1306 O O . THR A 1 160 ? -7.321 -2.303 -0.514 1.00 97.75 160 THR A O 1
ATOM 1309 N N . HIS A 1 161 ? -5.111 -2.483 -0.873 1.00 97.31 161 HIS A N 1
ATOM 1310 C CA . HIS A 1 161 ? -5.011 -3.933 -0.770 1.00 97.31 161 HIS A CA 1
ATOM 1311 C C . HIS A 1 161 ? -4.230 -4.274 0.488 1.00 97.31 161 HIS A C 1
ATOM 1313 O O . HIS A 1 161 ? -3.101 -3.805 0.672 1.00 97.31 161 HIS A O 1
ATOM 1319 N N . VAL A 1 162 ? -4.803 -5.116 1.339 1.00 96.81 162 VAL A N 1
ATOM 1320 C CA . VAL A 1 162 ? -4.145 -5.602 2.551 1.00 96.81 162 VAL A CA 1
ATOM 1321 C C . VAL A 1 162 ? -4.064 -7.111 2.474 1.00 96.81 162 VAL A C 1
ATOM 1323 O O . VAL A 1 162 ? -5.063 -7.766 2.205 1.00 96.81 162 VAL A O 1
ATOM 1326 N N . ARG A 1 163 ? -2.871 -7.662 2.698 1.00 95.06 163 ARG A N 1
ATOM 1327 C CA . ARG A 1 163 ? -2.644 -9.110 2.731 1.00 95.06 163 ARG A CA 1
ATOM 1328 C C . ARG A 1 163 ? -1.789 -9.474 3.928 1.00 95.06 163 ARG A C 1
ATOM 1330 O O . ARG A 1 163 ? -0.691 -8.941 4.090 1.00 95.06 163 ARG A O 1
ATOM 1337 N N . ARG A 1 164 ? -2.251 -10.424 4.727 1.00 94.25 164 ARG A N 1
ATOM 1338 C CA . ARG A 1 164 ? -1.456 -11.109 5.740 1.00 94.25 164 ARG A CA 1
ATOM 1339 C C . ARG A 1 164 ? -1.002 -12.444 5.178 1.00 94.25 164 ARG A C 1
ATOM 1341 O O . ARG A 1 164 ? -1.825 -13.303 4.891 1.00 94.25 164 ARG A O 1
ATOM 1348 N N . CYS A 1 165 ? 0.308 -12.625 5.129 1.00 91.56 165 CYS A N 1
ATOM 1349 C CA . CYS A 1 165 ? 0.913 -13.915 4.858 1.00 91.56 165 CYS A CA 1
ATOM 1350 C C . CYS A 1 165 ? 1.252 -14.592 6.189 1.00 91.56 165 CYS A C 1
ATOM 1352 O O . CYS A 1 165 ? 2.152 -14.138 6.907 1.00 91.56 165 CYS A O 1
ATOM 1354 N N . ARG A 1 166 ? 0.553 -15.688 6.511 1.00 89.56 166 ARG A N 1
ATOM 1355 C CA . ARG A 1 166 ? 0.767 -16.445 7.759 1.00 89.56 166 ARG A CA 1
ATOM 1356 C C . ARG A 1 166 ? 2.157 -17.087 7.796 1.00 89.56 166 ARG A C 1
ATOM 1358 O O . ARG A 1 166 ? 2.846 -16.974 8.803 1.00 89.56 166 ARG A O 1
ATOM 1365 N N . ARG A 1 167 ? 2.619 -17.644 6.669 1.00 88.88 167 ARG A N 1
ATOM 1366 C CA . ARG A 1 167 ? 3.911 -18.351 6.562 1.00 88.88 167 ARG A CA 1
ATOM 1367 C C . ARG A 1 167 ? 5.120 -17.490 6.937 1.00 88.88 167 ARG A C 1
ATOM 1369 O O . ARG A 1 167 ? 5.962 -17.925 7.707 1.00 88.88 167 ARG A O 1
ATOM 1376 N N . SER A 1 168 ? 5.205 -16.263 6.425 1.00 88.75 168 SER A N 1
ATOM 1377 C CA . SER A 1 168 ? 6.296 -15.334 6.761 1.00 88.75 168 SER A CA 1
ATOM 1378 C C . SER A 1 168 ? 5.983 -14.374 7.910 1.00 88.75 168 SER A C 1
ATOM 1380 O O . SER A 1 168 ? 6.785 -13.479 8.179 1.00 88.75 168 SER A O 1
ATOM 1382 N N . ASN A 1 169 ? 4.839 -14.543 8.584 1.00 92.00 169 ASN A N 1
ATOM 1383 C CA . ASN A 1 169 ? 4.364 -13.691 9.676 1.00 92.00 169 ASN A CA 1
ATOM 1384 C C . ASN A 1 169 ? 4.443 -12.183 9.349 1.00 92.00 169 ASN A C 1
ATOM 1386 O O . ASN A 1 169 ? 4.996 -11.375 10.108 1.00 92.00 169 ASN A O 1
ATOM 1390 N N . ARG A 1 170 ? 3.933 -11.805 8.168 1.00 93.81 170 ARG A N 1
ATOM 1391 C CA . ARG A 1 170 ? 4.013 -10.441 7.615 1.00 93.81 170 ARG A CA 1
ATOM 1392 C C . ARG A 1 170 ? 2.651 -9.933 7.153 1.00 93.81 170 ARG A C 1
ATOM 1394 O O . ARG A 1 170 ? 1.850 -10.693 6.613 1.00 93.81 170 ARG A O 1
ATOM 1401 N N . ILE A 1 171 ? 2.432 -8.627 7.300 1.00 95.88 171 ILE A N 1
ATOM 1402 C CA . ILE A 1 171 ? 1.305 -7.902 6.698 1.00 95.88 171 ILE A CA 1
ATOM 1403 C C . ILE A 1 171 ? 1.859 -6.957 5.641 1.00 95.88 171 ILE A C 1
ATOM 1405 O O . ILE A 1 171 ? 2.801 -6.210 5.900 1.00 95.88 171 ILE A O 1
ATOM 1409 N N . PHE A 1 172 ? 1.257 -6.974 4.463 1.00 96.31 172 PHE A N 1
ATOM 1410 C CA . PHE A 1 172 ? 1.542 -6.057 3.374 1.00 96.31 172 PHE A CA 1
ATOM 1411 C C . PHE A 1 172 ? 0.341 -5.142 3.171 1.00 96.31 172 PHE A C 1
ATOM 1413 O O . PHE A 1 172 ? -0.795 -5.616 3.131 1.00 96.31 172 PHE A O 1
ATOM 1420 N N . VAL A 1 173 ? 0.597 -3.843 3.036 1.00 97.75 173 VAL A N 1
ATOM 1421 C CA . VAL A 1 173 ? -0.428 -2.840 2.728 1.00 97.75 173 VAL A CA 1
ATOM 1422 C C . VAL A 1 173 ? 0.016 -2.078 1.490 1.00 97.75 173 VAL A C 1
ATOM 1424 O O . VAL A 1 173 ? 1.093 -1.488 1.470 1.00 97.75 173 VAL A O 1
ATOM 1427 N N . VAL A 1 174 ? -0.810 -2.098 0.451 1.00 98.00 174 VAL A N 1
ATOM 1428 C CA . VAL A 1 174 ? -0.609 -1.321 -0.773 1.00 98.00 174 VAL A CA 1
ATOM 1429 C C . VAL A 1 174 ? -1.751 -0.340 -0.885 1.00 98.00 174 VAL A C 1
ATOM 1431 O O . VAL A 1 174 ? -2.901 -0.755 -0.953 1.00 98.00 174 VAL A O 1
ATOM 1434 N N . GLN A 1 175 ? -1.456 0.951 -0.918 1.00 97.88 175 GLN A N 1
ATOM 1435 C CA . GLN A 1 175 ? -2.476 1.988 -0.947 1.00 97.88 175 GLN A CA 1
ATOM 1436 C C . GLN A 1 175 ? -2.210 2.976 -2.073 1.00 97.88 175 GLN A C 1
ATOM 1438 O O . GLN A 1 175 ? -1.099 3.478 -2.216 1.00 97.88 175 GLN A O 1
ATOM 1443 N N . SER A 1 176 ? -3.238 3.316 -2.845 1.00 96.81 176 SER A N 1
ATOM 1444 C CA . SER A 1 176 ? -3.169 4.381 -3.838 1.00 96.81 176 SER A CA 1
ATOM 1445 C C . SER A 1 176 ? -4.282 5.398 -3.652 1.00 96.81 176 SER A C 1
ATOM 1447 O O . SER A 1 176 ? -5.422 5.055 -3.348 1.00 96.81 176 SER A O 1
ATOM 1449 N N . VAL A 1 177 ? -3.931 6.669 -3.851 1.00 95.19 177 VAL A N 1
ATOM 1450 C CA . VAL A 1 177 ? -4.879 7.781 -3.875 1.00 95.19 177 VAL A CA 1
ATOM 1451 C C . VAL A 1 177 ? -4.715 8.537 -5.184 1.00 95.19 177 VAL A C 1
ATOM 1453 O O . VAL A 1 177 ? -3.684 9.178 -5.415 1.00 95.19 177 VAL A O 1
ATOM 1456 N N . SER A 1 178 ? -5.744 8.497 -6.023 1.00 92.81 178 SER A N 1
ATOM 1457 C CA . SER A 1 178 ? -5.788 9.185 -7.317 1.00 92.81 178 SER A CA 1
ATOM 1458 C C . SER A 1 178 ? -7.231 9.377 -7.782 1.00 92.81 178 SER A C 1
ATOM 1460 O O . SER A 1 178 ? -8.154 8.736 -7.286 1.00 92.81 178 SER A O 1
ATOM 1462 N N . LYS A 1 179 ? -7.469 10.281 -8.733 1.00 90.06 179 LYS A N 1
ATOM 1463 C CA . LYS A 1 179 ? -8.790 10.432 -9.368 1.00 90.06 179 LYS A CA 1
ATOM 1464 C C . LYS A 1 179 ? -9.056 9.353 -10.414 1.00 90.06 179 LYS A C 1
ATOM 1466 O O . LYS A 1 179 ? -10.209 9.126 -10.777 1.00 90.06 179 LYS A O 1
ATOM 1471 N N . GLN A 1 180 ? -8.003 8.733 -10.941 1.00 87.56 180 GLN A N 1
ATOM 1472 C CA . GLN A 1 180 ? -8.089 7.693 -11.958 1.00 87.56 180 GLN A CA 1
ATOM 1473 C C . GLN A 1 180 ? -7.153 6.538 -11.613 1.00 87.56 180 GLN A C 1
ATOM 1475 O O . GLN A 1 180 ? -6.072 6.740 -11.066 1.00 87.56 180 GLN A O 1
ATOM 1480 N N . ASN A 1 181 ? -7.559 5.322 -11.970 1.00 87.81 181 ASN A N 1
ATOM 1481 C CA . ASN A 1 181 ? -6.716 4.127 -11.928 1.00 87.81 181 ASN A CA 1
ATOM 1482 C C . ASN A 1 181 ? -6.177 3.720 -10.537 1.00 87.81 181 ASN A C 1
ATOM 1484 O O . ASN A 1 181 ? -5.266 2.902 -10.476 1.00 87.81 181 ASN A O 1
ATOM 1488 N N . ALA A 1 182 ? -6.749 4.206 -9.425 1.00 92.31 182 ALA A N 1
ATOM 1489 C CA . ALA A 1 182 ? -6.313 3.811 -8.077 1.00 92.31 182 ALA A CA 1
ATOM 1490 C C . ALA A 1 182 ? -6.375 2.283 -7.875 1.00 92.31 182 ALA A C 1
ATOM 1492 O O . ALA A 1 182 ? -5.401 1.667 -7.451 1.00 92.31 182 ALA A O 1
ATOM 1493 N N . VAL A 1 183 ? -7.504 1.666 -8.246 1.00 93.50 183 VAL A N 1
ATOM 1494 C CA . VAL A 1 183 ? -7.742 0.216 -8.122 1.00 93.50 183 VAL A CA 1
ATOM 1495 C C . VAL A 1 183 ? -6.779 -0.624 -8.969 1.00 93.50 183 VAL A C 1
ATOM 1497 O O . VAL A 1 183 ? -6.094 -1.470 -8.396 1.00 93.50 183 VAL A O 1
ATOM 1500 N N . PRO A 1 184 ? -6.659 -0.417 -10.299 1.00 93.56 184 PRO A N 1
ATOM 1501 C CA . PRO A 1 184 ? -5.752 -1.229 -11.106 1.00 93.56 184 PRO A CA 1
ATOM 1502 C C . PRO A 1 184 ? -4.283 -1.063 -10.697 1.00 93.56 184 PRO A C 1
ATOM 1504 O O . PRO A 1 184 ? -3.546 -2.044 -10.740 1.00 93.56 184 PRO A O 1
ATOM 1507 N N . VAL A 1 185 ? -3.858 0.129 -10.253 1.00 94.19 185 VAL A N 1
ATOM 1508 C CA . VAL A 1 185 ? -2.502 0.339 -9.714 1.00 94.19 185 VAL A CA 1
ATOM 1509 C C . VAL A 1 185 ? -2.280 -0.510 -8.466 1.00 94.19 185 VAL A C 1
ATOM 1511 O O . VAL A 1 185 ? -1.294 -1.235 -8.391 1.00 94.19 185 VAL A O 1
ATOM 1514 N N . VAL A 1 186 ? -3.202 -0.453 -7.504 1.00 96.38 186 VAL A N 1
ATOM 1515 C CA . VAL A 1 186 ? -3.095 -1.214 -6.253 1.00 96.38 186 VAL A CA 1
ATOM 1516 C C . VAL A 1 186 ? -3.069 -2.713 -6.512 1.00 96.38 186 VAL A C 1
ATOM 1518 O O . VAL A 1 186 ? -2.167 -3.382 -6.016 1.00 96.38 186 VAL A O 1
ATOM 1521 N N . ASN A 1 187 ? -3.990 -3.228 -7.330 1.00 94.25 187 ASN A N 1
ATOM 1522 C CA . ASN A 1 187 ? -4.050 -4.655 -7.647 1.00 94.25 187 ASN A CA 1
ATOM 1523 C C . ASN A 1 187 ? -2.771 -5.131 -8.334 1.00 94.25 187 ASN A C 1
ATOM 1525 O O . ASN A 1 187 ? -2.221 -6.165 -7.961 1.00 94.25 187 ASN A O 1
ATOM 1529 N N . ARG A 1 188 ? -2.261 -4.357 -9.301 1.00 93.50 188 ARG A N 1
ATOM 1530 C CA . ARG A 1 188 ? -1.026 -4.696 -10.011 1.00 93.50 188 ARG A CA 1
ATOM 1531 C C . ARG A 1 188 ? 0.173 -4.736 -9.065 1.00 93.50 188 ARG A C 1
ATOM 1533 O O . ARG A 1 188 ? 0.913 -5.715 -9.060 1.00 93.50 188 ARG A O 1
ATOM 1540 N N . VAL A 1 189 ? 0.348 -3.699 -8.244 1.00 95.19 189 VAL A N 1
ATOM 1541 C CA . VAL A 1 189 ? 1.461 -3.615 -7.287 1.00 95.19 189 VAL A CA 1
ATOM 1542 C C . VAL A 1 189 ? 1.350 -4.733 -6.245 1.00 95.19 189 VAL A C 1
ATOM 1544 O O . VAL A 1 189 ? 2.343 -5.406 -5.978 1.00 95.19 189 VAL A O 1
ATOM 1547 N N . ALA A 1 190 ? 0.159 -4.979 -5.694 1.00 94.50 190 ALA A N 1
ATOM 1548 C CA . ALA A 1 190 ? -0.074 -6.009 -4.682 1.00 94.50 190 ALA A CA 1
ATOM 1549 C C . ALA A 1 190 ? 0.198 -7.426 -5.206 1.00 94.50 190 ALA A C 1
ATOM 1551 O O . ALA A 1 190 ? 0.916 -8.182 -4.551 1.00 94.50 190 ALA A O 1
ATOM 1552 N N . ALA A 1 191 ? -0.290 -7.752 -6.409 1.00 92.00 191 ALA A N 1
ATOM 1553 C CA . ALA A 1 191 ? -0.051 -9.042 -7.062 1.00 92.00 191 ALA A CA 1
ATOM 1554 C C . ALA A 1 191 ? 1.441 -9.313 -7.314 1.00 92.00 191 ALA A C 1
ATOM 1556 O O . ALA A 1 191 ? 1.873 -10.456 -7.410 1.00 92.00 191 ALA A O 1
ATOM 1557 N N . SER A 1 192 ? 2.238 -8.252 -7.402 1.00 92.12 192 SER A N 1
ATOM 1558 C CA . SER A 1 192 ? 3.664 -8.325 -7.688 1.00 92.12 192 SER A CA 1
ATOM 1559 C C . SER A 1 192 ? 4.545 -8.590 -6.453 1.00 92.12 192 SER A C 1
ATOM 1561 O O . SER A 1 192 ? 5.736 -8.896 -6.585 1.00 92.12 192 SER A O 1
ATOM 1563 N N . ILE A 1 193 ? 3.974 -8.474 -5.246 1.00 91.81 193 ILE A N 1
ATOM 1564 C CA . ILE A 1 193 ? 4.693 -8.673 -3.984 1.00 91.81 193 ILE A CA 1
ATOM 1565 C C . ILE A 1 193 ? 4.849 -10.166 -3.703 1.00 91.81 193 ILE A C 1
ATOM 1567 O O . ILE A 1 193 ? 3.871 -10.871 -3.439 1.00 91.81 193 ILE A O 1
ATOM 1571 N N . HIS A 1 194 ? 6.098 -10.614 -3.612 1.00 86.25 194 HIS A N 1
ATOM 1572 C CA . HIS A 1 194 ? 6.442 -11.963 -3.169 1.00 86.25 194 HIS A CA 1
ATOM 1573 C C . HIS A 1 194 ? 6.593 -11.977 -1.639 1.00 86.25 194 HIS A C 1
ATOM 1575 O O . HIS A 1 194 ? 7.396 -11.230 -1.079 1.00 86.25 194 HIS A O 1
ATOM 1581 N N . CYS A 1 195 ? 5.783 -12.777 -0.938 1.00 80.88 195 CYS A N 1
ATOM 1582 C CA . CYS A 1 195 ? 5.711 -12.765 0.531 1.00 80.88 195 CYS A CA 1
ATOM 1583 C C . CYS A 1 195 ? 6.701 -13.720 1.220 1.00 80.88 195 CYS A C 1
ATOM 1585 O O . CYS A 1 195 ? 7.155 -13.421 2.334 1.00 80.88 195 CYS A O 1
ATOM 1587 N N . HIS A 1 196 ? 7.014 -14.842 0.577 1.00 76.31 196 HIS A N 1
ATOM 1588 C CA . HIS A 1 196 ? 7.988 -15.855 0.979 1.00 76.31 196 HIS A CA 1
ATOM 1589 C C . HIS A 1 196 ? 8.416 -16.653 -0.259 1.00 76.31 196 HIS A C 1
ATOM 1591 O O . HIS A 1 196 ? 7.694 -16.689 -1.255 1.00 76.31 196 HIS A O 1
ATOM 1597 N N . SER A 1 197 ? 9.591 -17.264 -0.199 1.00 66.25 197 SER A N 1
ATOM 1598 C CA . SER A 1 197 ? 10.032 -18.267 -1.169 1.00 66.25 197 SER A CA 1
ATOM 1599 C C . SER A 1 197 ? 9.728 -19.663 -0.630 1.00 66.25 197 SER A C 1
ATOM 1601 O O . SER A 1 197 ? 9.668 -19.855 0.587 1.00 66.25 197 SER A O 1
ATOM 1603 N N . ASP A 1 198 ? 9.552 -20.659 -1.502 1.00 58.34 198 ASP A N 1
ATOM 1604 C CA . ASP A 1 198 ? 9.292 -22.031 -1.046 1.00 58.34 198 ASP A CA 1
ATOM 1605 C C . ASP A 1 198 ? 10.423 -22.615 -0.189 1.00 58.34 198 ASP A C 1
ATOM 1607 O O . ASP A 1 198 ? 10.180 -23.499 0.626 1.00 58.34 198 ASP A O 1
ATOM 1611 N N . THR A 1 199 ? 11.618 -22.033 -0.268 1.00 49.38 199 THR A N 1
ATOM 1612 C CA . THR A 1 199 ? 12.805 -22.394 0.514 1.00 49.38 199 THR A CA 1
ATOM 1613 C C . THR A 1 199 ? 12.777 -21.895 1.969 1.00 49.38 199 THR A C 1
ATOM 1615 O O . THR A 1 199 ? 13.572 -22.355 2.780 1.00 49.38 199 THR A O 1
ATOM 1618 N N . ASP A 1 200 ? 11.847 -21.014 2.363 1.00 51.09 200 ASP A N 1
ATOM 1619 C CA . ASP A 1 200 ? 11.773 -20.458 3.734 1.00 51.09 200 ASP A CA 1
ATOM 1620 C C . ASP A 1 200 ? 11.267 -21.473 4.798 1.00 51.09 200 ASP A C 1
ATOM 1622 O O . ASP A 1 200 ? 10.929 -21.096 5.919 1.00 51.09 200 ASP A O 1
ATOM 1626 N N . GLN A 1 201 ? 11.165 -22.762 4.449 1.00 45.47 201 GLN A N 1
ATOM 1627 C CA . GLN A 1 201 ? 10.573 -23.832 5.263 1.00 45.47 201 GLN A CA 1
ATOM 1628 C C . GLN A 1 201 ? 11.528 -24.404 6.335 1.00 45.47 201 GLN A C 1
ATOM 1630 O O . GLN A 1 201 ? 11.061 -24.905 7.353 1.00 45.47 201 GLN A O 1
ATOM 1635 N N . GLU A 1 202 ? 12.850 -24.295 6.165 1.00 41.06 202 GLU A N 1
ATOM 1636 C CA . GLU A 1 202 ? 13.820 -25.043 6.993 1.00 41.06 202 GLU A CA 1
ATOM 1637 C C . GLU A 1 202 ? 14.272 -24.346 8.290 1.00 41.06 202 GLU A C 1
ATOM 1639 O O . GLU A 1 202 ? 14.931 -24.968 9.117 1.00 41.06 202 GLU A O 1
ATOM 1644 N N . ILE A 1 203 ? 13.927 -23.074 8.518 1.00 45.94 203 ILE A N 1
ATOM 1645 C CA . ILE A 1 203 ? 14.457 -22.313 9.675 1.00 45.94 203 ILE A CA 1
ATOM 1646 C C . ILE A 1 203 ? 13.435 -22.211 10.829 1.00 45.94 203 ILE A C 1
ATOM 1648 O O . ILE A 1 203 ? 13.779 -21.796 11.933 1.00 45.94 203 ILE A O 1
ATOM 1652 N N . GLY A 1 204 ? 12.174 -22.597 10.602 1.00 40.16 204 GLY A N 1
ATOM 1653 C CA . GLY A 1 204 ? 11.071 -22.363 11.546 1.00 40.16 204 GLY A CA 1
ATOM 1654 C C . GLY A 1 204 ? 10.581 -23.566 12.357 1.00 40.16 204 GLY A C 1
ATOM 1655 O O . GLY A 1 204 ? 9.762 -23.366 13.248 1.00 40.16 204 GLY A O 1
ATOM 1656 N N . ILE A 1 205 ? 11.044 -24.786 12.072 1.00 40.88 205 ILE A N 1
ATOM 1657 C CA . ILE A 1 205 ? 10.598 -26.006 12.765 1.00 40.88 205 ILE A CA 1
ATOM 1658 C C . ILE A 1 205 ? 11.814 -26.664 13.417 1.00 40.88 205 ILE A C 1
ATOM 1660 O O . ILE A 1 205 ? 12.382 -27.621 12.903 1.00 40.88 205 ILE A O 1
ATOM 1664 N N . ILE A 1 206 ? 12.245 -26.117 14.549 1.00 39.16 206 ILE A N 1
ATOM 1665 C CA . ILE A 1 206 ? 12.911 -26.927 15.568 1.00 39.16 206 ILE A CA 1
ATOM 1666 C C . ILE A 1 206 ? 11.901 -27.007 16.706 1.00 39.16 206 ILE A C 1
ATOM 1668 O O . ILE A 1 206 ? 11.796 -26.087 17.518 1.00 39.16 206 ILE A O 1
ATOM 1672 N N . ASP A 1 207 ? 11.105 -28.074 16.702 1.00 37.94 207 ASP A N 1
ATOM 1673 C CA . ASP A 1 207 ? 10.324 -28.473 17.869 1.00 37.94 207 ASP A CA 1
ATOM 1674 C C . ASP A 1 207 ? 11.299 -28.770 19.022 1.00 37.94 207 ASP A C 1
ATOM 1676 O O . ASP A 1 207 ? 12.235 -29.551 18.838 1.00 37.94 207 ASP A O 1
ATOM 1680 N N . PRO A 1 208 ? 11.122 -28.197 20.227 1.00 40.97 208 PRO A N 1
ATOM 1681 C CA . PRO A 1 208 ? 11.971 -28.494 21.378 1.00 40.97 208 PRO A CA 1
ATOM 1682 C C . PRO A 1 208 ? 11.569 -29.803 22.084 1.00 40.97 208 PRO A C 1
ATOM 1684 O O . PRO A 1 208 ? 11.843 -29.971 23.269 1.00 40.97 208 PRO A O 1
ATOM 1687 N N . ALA A 1 209 ? 10.896 -30.724 21.397 1.00 44.25 209 ALA A N 1
ATOM 1688 C CA . ALA A 1 209 ? 10.308 -31.906 22.009 1.00 44.25 209 ALA A CA 1
ATOM 1689 C C . ALA A 1 209 ? 10.754 -33.182 21.298 1.00 44.25 209 ALA A C 1
ATOM 1691 O O . ALA A 1 209 ? 9.963 -33.813 20.617 1.00 44.25 209 ALA A O 1
ATOM 1692 N N . GLU A 1 210 ? 12.017 -33.560 21.489 1.00 38.84 210 GLU A N 1
ATOM 1693 C CA . GLU A 1 210 ? 12.434 -34.966 21.526 1.00 38.84 210 GLU A CA 1
ATOM 1694 C C . GLU A 1 210 ? 13.840 -35.044 22.148 1.00 38.84 210 GLU A C 1
ATOM 1696 O O . GLU A 1 210 ? 14.862 -35.094 21.469 1.00 38.84 210 GLU A O 1
ATOM 1701 N N . GLU A 1 211 ? 13.904 -35.015 23.484 1.00 40.03 211 GLU A N 1
ATOM 1702 C CA . GLU A 1 211 ? 15.020 -35.648 24.192 1.00 40.03 211 GLU A CA 1
ATOM 1703 C C . GLU A 1 211 ? 14.855 -37.167 24.031 1.00 40.03 211 GLU A C 1
ATOM 1705 O O . GLU A 1 211 ? 13.869 -37.723 24.530 1.00 40.03 211 GLU A O 1
ATOM 1710 N N . PRO A 1 212 ? 15.783 -37.885 23.373 1.00 39.62 212 PRO A N 1
ATOM 1711 C CA . PRO A 1 212 ? 15.762 -39.331 23.420 1.00 39.62 212 PRO A CA 1
ATOM 1712 C C . PRO A 1 212 ? 16.206 -39.754 24.821 1.00 39.62 212 PRO A C 1
ATOM 1714 O O . PRO A 1 212 ? 17.358 -39.580 25.225 1.00 39.62 212 PRO A O 1
ATOM 1717 N N . THR A 1 213 ? 15.268 -40.326 25.569 1.00 43.84 213 THR A N 1
ATOM 1718 C CA . THR A 1 213 ? 15.557 -41.069 26.791 1.00 43.84 213 THR A CA 1
ATOM 1719 C C . THR A 1 213 ? 16.509 -42.212 26.443 1.00 43.84 213 THR A C 1
ATOM 1721 O O . THR A 1 213 ? 16.143 -43.184 25.784 1.00 43.84 213 THR A O 1
ATOM 1724 N N . LEU A 1 214 ? 17.768 -42.084 26.868 1.00 41.84 214 LEU A N 1
ATOM 1725 C CA . LEU A 1 214 ? 18.751 -43.161 26.828 1.00 41.84 214 LEU A CA 1
ATOM 1726 C C . LEU A 1 214 ? 18.301 -44.252 27.807 1.00 41.84 214 LEU A C 1
ATOM 1728 O O . LEU A 1 214 ? 18.608 -44.233 28.998 1.00 41.84 214 LEU A O 1
ATOM 1732 N N . GLY A 1 215 ? 17.509 -45.183 27.279 1.00 37.84 215 GLY A N 1
ATOM 1733 C CA . GLY A 1 215 ? 17.154 -46.429 27.930 1.00 37.84 215 GLY A CA 1
ATOM 1734 C C . GLY A 1 215 ? 18.403 -47.267 28.168 1.00 37.84 215 GLY A C 1
ATOM 1735 O O . GLY A 1 215 ? 19.144 -47.600 27.244 1.00 37.84 215 GLY A O 1
ATOM 1736 N N . ALA A 1 216 ? 18.622 -47.591 29.437 1.00 46.03 216 ALA A N 1
ATOM 1737 C CA . ALA A 1 216 ? 19.583 -48.574 29.887 1.00 46.03 216 ALA A CA 1
ATOM 1738 C C . ALA A 1 216 ? 19.357 -49.918 29.182 1.00 46.03 216 ALA A C 1
ATOM 1740 O O . ALA A 1 216 ? 18.247 -50.448 29.203 1.00 46.03 216 ALA A O 1
ATOM 1741 N N . ILE A 1 217 ? 20.423 -50.505 28.641 1.00 42.31 217 ILE A N 1
ATOM 1742 C CA . ILE A 1 217 ? 20.477 -51.944 28.394 1.00 42.31 217 ILE A CA 1
ATOM 1743 C C . ILE A 1 217 ? 21.861 -52.427 28.823 1.00 42.31 217 ILE A C 1
ATOM 1745 O O . ILE A 1 217 ? 22.863 -52.181 28.156 1.00 42.31 217 ILE A O 1
AT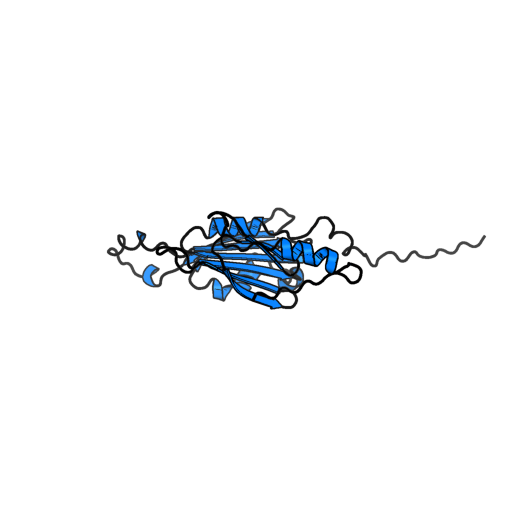OM 1749 N N . GLY A 1 218 ? 21.895 -53.050 30.000 1.00 40.91 218 GLY A N 1
ATOM 1750 C CA . GLY A 1 218 ? 22.946 -53.982 30.376 1.00 40.91 218 GLY A CA 1
ATOM 1751 C C . GLY A 1 218 ? 22.670 -55.350 29.753 1.00 40.91 218 GLY A C 1
ATOM 1752 O O . GLY A 1 218 ? 21.511 -55.743 29.602 1.00 40.91 218 GLY A O 1
ATOM 1753 N N . GLY A 1 219 ? 23.750 -56.046 29.412 1.00 33.31 219 GLY A N 1
ATOM 1754 C CA . GLY A 1 219 ? 23.791 -57.406 28.883 1.00 33.31 219 GLY A CA 1
ATOM 1755 C C . GLY A 1 219 ? 25.216 -57.753 28.502 1.00 33.31 219 GLY A C 1
ATOM 1756 O O . GLY A 1 219 ? 25.680 -57.179 27.496 1.00 33.31 219 GLY A O 1
#

Foldseek 3Di:
DDDDDDDDPPPDDPVVVVVVVVVPDDDPPDDDQFDWDWDDDDNKIWTATPQWDFPDWDDDDQKTKTKTWHCDDPLKGTKIKMKMKGAQLCVQCVPPDPVVSCCVVCVVVCPQWDKDKAWDDPPFKTKIKIKTWGHDPCVPPDDPPCVVVVVSRQTWIKIWIWIQGPLRRMIMIMIITISPDRHVSRVRGVVGIDRDDPVSPPPPDPDPPDDDDPDDDDD

Sequence (219 aa):
ITVGQVMAQTRHSLHSVSVPLFLSLRNLSTVEPESDFLWSAYQMSFWAPQGYRLEKQQLLSGYLLFSFIDPGTLLDRKRRLSVERYGLADVLLKGRELEDWFRAQYQKSLRGFGYQIEASDDGTDQQFMLLGQETRFSDNIPFQQVQSLDQLSKRKTLATHVRRCRRSNRIFVVQSVSKQNAVPVVNRVAASIHCHSDTDQEIGIIDPAEEPTLGAIGG

pLDDT: mean 76.78, std 19.38, range [33.31, 98.0]

Secondary structure (DSSP, 8-state):
---------TTS-HHHHHHHHHHH---GGG--TT--EEEEETTEEEEE-TT-EEEEEEEETTEEEEEEEEEEETTEEEEEEEEEEEE-HHHHHTT--HHHHHHHHHHHHHTTEEEEEEEEE-SSEEEEEEEEEEPPGGGGS--TT-TTTGGGSPPPEEEEEEEEETTTTEEEEEEEEESSSHHHHHHHHHHT-----GGGGSSS---S-----------